Protein AF-A0A1M6TR82-F1 (afdb_monomer_lite)

Structure (mmCIF, N/CA/C/O backbone):
data_AF-A0A1M6TR82-F1
#
_entry.id   AF-A0A1M6TR82-F1
#
loop_
_atom_site.group_PDB
_atom_site.id
_atom_site.type_symbol
_atom_site.label_atom_id
_atom_site.label_alt_id
_atom_site.label_comp_id
_atom_site.label_asym_id
_atom_site.label_entity_id
_atom_site.label_seq_id
_atom_site.pdbx_PDB_ins_code
_atom_site.Cartn_x
_atom_site.Cartn_y
_atom_site.Cartn_z
_atom_site.occupancy
_atom_site.B_iso_or_equiv
_atom_site.auth_seq_id
_atom_site.auth_comp_id
_atom_site.auth_asym_id
_atom_site.auth_atom_id
_atom_site.pdbx_PDB_model_num
ATOM 1 N N . MET A 1 1 ? 13.793 -0.935 -15.722 1.00 82.88 1 MET A N 1
ATOM 2 C CA . MET A 1 1 ? 13.042 -1.938 -14.938 1.00 82.88 1 MET A CA 1
ATOM 3 C C . MET A 1 1 ? 13.692 -2.279 -13.608 1.00 82.88 1 MET A C 1
ATOM 5 O O . MET A 1 1 ? 13.070 -1.989 -12.599 1.00 82.88 1 MET A O 1
ATOM 9 N N . VAL A 1 2 ? 14.934 -2.775 -13.566 1.00 85.00 2 VAL A N 1
ATOM 10 C CA . VAL A 1 2 ? 15.613 -3.144 -12.300 1.00 85.00 2 VAL A CA 1
ATOM 11 C C . VAL A 1 2 ? 15.640 -2.003 -11.270 1.00 85.00 2 VAL A C 1
ATOM 13 O O . VAL A 1 2 ? 15.125 -2.165 -10.172 1.00 85.00 2 VAL A O 1
ATOM 16 N N . ALA A 1 3 ? 16.143 -0.816 -11.635 1.00 86.62 3 ALA A N 1
ATOM 17 C CA . ALA A 1 3 ? 16.196 0.332 -10.718 1.00 86.62 3 ALA A CA 1
ATOM 18 C C . ALA A 1 3 ? 14.809 0.760 -10.198 1.00 86.62 3 ALA A C 1
ATOM 20 O O . ALA A 1 3 ? 14.668 1.127 -9.035 1.00 86.62 3 ALA A O 1
ATOM 21 N N . ARG A 1 4 ? 13.774 0.656 -11.045 1.00 88.44 4 ARG A N 1
ATOM 22 C CA . ARG A 1 4 ? 12.383 0.939 -10.666 1.00 88.44 4 ARG A CA 1
ATOM 23 C C . ARG A 1 4 ? 11.871 -0.085 -9.654 1.00 88.44 4 ARG A C 1
ATOM 25 O O . ARG A 1 4 ? 11.336 0.317 -8.631 1.00 88.44 4 ARG A O 1
ATOM 32 N N . GLN A 1 5 ? 12.085 -1.378 -9.905 1.00 91.69 5 GLN A N 1
ATOM 33 C CA . GLN A 1 5 ? 11.702 -2.445 -8.977 1.00 91.69 5 GLN A CA 1
ATOM 34 C C . GLN A 1 5 ? 12.397 -2.277 -7.620 1.00 91.69 5 GLN A C 1
ATOM 36 O O . GLN A 1 5 ? 11.743 -2.365 -6.588 1.00 91.69 5 GLN A O 1
ATOM 41 N N . VAL A 1 6 ? 13.699 -1.971 -7.611 1.00 92.12 6 VAL A N 1
ATOM 42 C CA . VAL A 1 6 ? 14.452 -1.699 -6.375 1.00 92.12 6 VAL A CA 1
ATOM 43 C C . VAL A 1 6 ? 13.868 -0.499 -5.625 1.00 92.12 6 VAL A C 1
ATOM 45 O O . VAL A 1 6 ? 13.637 -0.589 -4.420 1.00 92.12 6 VAL A O 1
ATOM 48 N N . GLY A 1 7 ? 13.587 0.607 -6.322 1.00 94.31 7 GLY A N 1
ATOM 49 C CA . GLY A 1 7 ? 12.962 1.788 -5.719 1.00 94.31 7 GLY A CA 1
ATOM 50 C C . GLY A 1 7 ? 11.583 1.486 -5.129 1.00 94.31 7 GLY A C 1
ATOM 51 O O . GLY A 1 7 ? 11.295 1.865 -3.999 1.00 94.31 7 GLY A O 1
ATOM 52 N N . PHE A 1 8 ? 10.758 0.732 -5.852 1.00 96.25 8 PHE A N 1
ATOM 53 C CA . PHE A 1 8 ? 9.422 0.345 -5.400 1.00 96.25 8 PHE A CA 1
ATOM 54 C C . PHE A 1 8 ? 9.448 -0.647 -4.239 1.00 96.25 8 PHE A C 1
ATOM 56 O O . PHE A 1 8 ? 8.632 -0.538 -3.332 1.00 96.25 8 PHE A O 1
ATOM 63 N N . ARG A 1 9 ? 10.412 -1.571 -4.206 1.00 96.62 9 ARG A N 1
ATOM 64 C CA . ARG A 1 9 ? 10.623 -2.460 -3.057 1.00 96.62 9 ARG A CA 1
ATOM 65 C C . ARG A 1 9 ? 11.030 -1.674 -1.807 1.00 96.62 9 ARG A C 1
ATOM 67 O O . ARG A 1 9 ? 10.474 -1.911 -0.743 1.00 96.62 9 ARG A O 1
ATOM 74 N N . ARG A 1 10 ? 11.907 -0.671 -1.935 1.00 96.94 10 ARG A N 1
ATOM 75 C CA . ARG A 1 10 ? 12.221 0.248 -0.820 1.00 96.94 10 ARG A CA 1
ATOM 76 C C . ARG A 1 10 ? 11.003 1.054 -0.368 1.00 96.94 10 ARG A C 1
ATOM 78 O O . ARG A 1 10 ? 10.821 1.269 0.825 1.00 96.94 10 ARG A O 1
ATOM 85 N N . ALA A 1 11 ? 10.157 1.476 -1.306 1.00 97.75 11 ALA A N 1
ATOM 86 C CA . ALA A 1 11 ? 8.910 2.146 -0.967 1.00 97.75 11 ALA A CA 1
ATOM 87 C C . ALA A 1 11 ? 7.928 1.216 -0.246 1.00 97.75 11 ALA A C 1
ATOM 89 O O . ALA A 1 11 ? 7.333 1.627 0.745 1.00 97.75 11 ALA A O 1
ATOM 90 N N . ALA A 1 12 ? 7.808 -0.042 -0.679 1.00 98.31 12 ALA A N 1
ATOM 91 C CA . ALA A 1 12 ? 7.008 -1.048 0.010 1.00 98.31 12 ALA A CA 1
ATOM 92 C C . ALA A 1 12 ? 7.475 -1.247 1.461 1.00 98.31 12 ALA A C 1
ATOM 94 O O . ALA A 1 12 ? 6.631 -1.312 2.350 1.00 98.31 12 ALA A O 1
ATOM 95 N N . ASP A 1 13 ? 8.789 -1.257 1.716 1.00 98.44 13 ASP A N 1
ATOM 96 C CA . ASP A 1 13 ? 9.339 -1.332 3.078 1.00 98.44 13 ASP A CA 1
ATOM 97 C C . ASP A 1 13 ? 8.935 -0.130 3.939 1.00 98.44 13 ASP A C 1
ATOM 99 O O . ASP A 1 13 ? 8.442 -0.303 5.055 1.00 98.44 13 ASP A O 1
ATOM 103 N N . ALA A 1 14 ? 9.102 1.088 3.416 1.00 98.25 14 ALA A N 1
ATOM 104 C CA . ALA A 1 14 ? 8.737 2.313 4.128 1.00 98.25 14 ALA A CA 1
ATOM 105 C C . ALA A 1 14 ? 7.230 2.364 4.435 1.00 98.25 14 ALA A C 1
ATOM 107 O O . ALA A 1 14 ? 6.823 2.662 5.558 1.00 98.25 14 ALA A O 1
ATOM 108 N N . ILE A 1 15 ? 6.396 2.011 3.453 1.00 98.44 15 ILE A N 1
ATOM 109 C CA . ILE A 1 15 ? 4.939 1.984 3.601 1.00 98.44 15 ILE A CA 1
ATOM 110 C C . ILE A 1 15 ? 4.524 0.902 4.602 1.00 98.44 15 ILE A C 1
ATOM 112 O O . ILE A 1 15 ? 3.717 1.180 5.487 1.00 98.44 15 ILE A O 1
ATOM 116 N N . ALA A 1 16 ? 5.093 -0.306 4.520 1.00 98.62 16 ALA A N 1
ATOM 117 C CA . ALA A 1 16 ? 4.825 -1.375 5.480 1.00 98.62 16 ALA A CA 1
ATOM 118 C C . ALA A 1 16 ? 5.169 -0.946 6.914 1.00 98.62 16 ALA A C 1
ATOM 120 O O . ALA A 1 16 ? 4.416 -1.255 7.837 1.00 98.62 16 ALA A O 1
ATOM 121 N N . ALA A 1 17 ? 6.245 -0.177 7.100 1.00 98.50 17 ALA A N 1
ATOM 122 C CA . ALA A 1 17 ? 6.634 0.331 8.410 1.00 98.50 17 ALA A CA 1
ATOM 123 C C . ALA A 1 17 ? 5.703 1.367 9.010 1.00 98.50 17 ALA A C 1
ATOM 125 O O . ALA A 1 17 ? 5.472 1.343 10.220 1.00 98.50 17 ALA A O 1
ATOM 126 N N . ASP A 1 18 ? 5.129 2.237 8.194 1.00 98.25 18 ASP A N 1
ATOM 127 C CA . ASP A 1 18 ? 4.126 3.174 8.681 1.00 98.25 18 ASP A CA 1
ATOM 128 C C . ASP A 1 18 ? 2.767 2.506 8.902 1.00 98.25 18 ASP A C 1
ATOM 130 O O . ASP A 1 18 ? 2.083 2.820 9.877 1.00 98.25 18 ASP A O 1
ATOM 134 N N . LEU A 1 19 ? 2.396 1.537 8.062 1.00 98.25 19 LEU A N 1
ATOM 135 C CA . LEU A 1 19 ? 1.175 0.750 8.244 1.00 98.25 19 LEU A CA 1
ATOM 136 C C . LEU A 1 19 ? 1.223 -0.104 9.516 1.00 98.25 19 LEU A C 1
ATOM 138 O O . LEU A 1 19 ? 0.233 -0.159 10.238 1.00 98.25 19 LEU A O 1
ATOM 142 N N . ALA A 1 20 ? 2.369 -0.711 9.833 1.00 98.00 20 ALA A N 1
ATOM 143 C CA . ALA A 1 20 ? 2.564 -1.530 11.033 1.00 98.00 20 ALA A CA 1
ATOM 144 C C . ALA A 1 20 ? 2.359 -0.763 12.355 1.00 98.00 20 ALA A C 1
ATOM 146 O O . ALA A 1 20 ? 2.174 -1.376 13.405 1.00 98.00 20 ALA A O 1
ATOM 147 N N . LYS A 1 21 ? 2.388 0.577 12.324 1.00 97.81 21 LYS A N 1
ATOM 148 C CA . LYS A 1 21 ? 2.104 1.434 13.488 1.00 97.81 21 LYS A CA 1
ATOM 149 C C . LYS A 1 21 ? 0.603 1.598 13.743 1.00 97.81 21 LYS A C 1
ATOM 151 O O . LYS A 1 21 ? 0.222 2.114 14.793 1.00 97.81 21 LYS A O 1
ATOM 156 N N . VAL A 1 22 ? -0.248 1.212 12.792 1.00 97.62 22 VAL A N 1
ATOM 157 C CA . VAL A 1 22 ? -1.703 1.295 12.927 1.00 97.62 22 VAL A CA 1
ATOM 158 C C . VAL A 1 22 ? -2.211 0.055 13.676 1.00 97.62 22 VAL A C 1
ATOM 160 O O . VAL A 1 22 ? -2.019 -1.053 13.177 1.00 97.62 22 VAL A O 1
ATOM 163 N N . PRO A 1 23 ? -2.872 0.197 14.844 1.00 95.94 23 PRO A N 1
ATOM 164 C CA . PRO A 1 23 ? -3.229 -0.940 15.698 1.00 95.94 23 PRO A CA 1
ATOM 165 C C . PRO A 1 23 ? -4.092 -2.005 15.022 1.00 95.94 23 PRO A C 1
ATOM 167 O O . PRO A 1 23 ? -3.947 -3.188 15.324 1.00 95.94 23 PRO A O 1
ATOM 170 N N . GLU A 1 24 ? -4.977 -1.602 14.108 1.00 95.94 24 GLU A N 1
ATOM 171 C CA . GLU A 1 24 ? -5.881 -2.503 13.390 1.00 95.94 24 GLU A CA 1
ATOM 172 C C . GLU A 1 24 ? -5.158 -3.421 12.392 1.00 95.94 24 GLU A C 1
ATOM 174 O O . GLU A 1 24 ? -5.723 -4.439 11.988 1.00 95.94 24 GLU A O 1
ATOM 179 N N . VAL A 1 25 ? -3.930 -3.077 11.983 1.00 97.50 25 VAL A N 1
ATOM 180 C CA . VAL A 1 25 ? -3.139 -3.866 11.033 1.00 97.50 25 VAL A CA 1
ATOM 181 C C . VAL A 1 25 ? -2.577 -5.095 11.739 1.00 97.50 25 VAL A C 1
ATOM 183 O O . VAL A 1 25 ? -1.737 -5.002 12.635 1.00 97.50 25 VAL A O 1
ATOM 186 N N . ARG A 1 26 ? -3.028 -6.273 11.305 1.00 97.44 26 ARG A N 1
ATOM 187 C CA . ARG A 1 26 ? -2.538 -7.562 11.798 1.00 97.44 26 ARG A CA 1
ATOM 188 C C . ARG A 1 26 ? -1.320 -8.027 11.018 1.00 97.44 26 ARG A C 1
ATOM 190 O O . ARG A 1 26 ? -0.396 -8.566 11.611 1.00 97.44 26 ARG A O 1
ATOM 197 N N . ALA A 1 27 ? -1.316 -7.830 9.705 1.00 98.00 27 ALA A N 1
ATOM 198 C CA . ALA A 1 27 ? -0.213 -8.247 8.853 1.00 98.00 27 ALA A CA 1
ATOM 199 C C . ALA A 1 27 ? -0.173 -7.457 7.542 1.00 98.00 27 ALA A C 1
ATOM 201 O O . ALA A 1 27 ? -1.200 -6.955 7.080 1.00 98.00 27 ALA A O 1
ATOM 202 N N . VAL A 1 28 ? 1.014 -7.379 6.939 1.00 98.44 28 VAL A N 1
ATOM 203 C CA . VAL A 1 28 ? 1.255 -6.743 5.638 1.00 98.44 28 VAL A CA 1
ATOM 204 C C . VAL A 1 28 ? 2.028 -7.709 4.751 1.00 98.44 28 VAL A C 1
ATOM 206 O O . VAL A 1 28 ? 3.105 -8.172 5.132 1.00 98.44 28 VAL A O 1
ATOM 209 N N . ALA A 1 29 ? 1.507 -7.977 3.558 1.00 98.25 29 ALA A N 1
ATOM 210 C CA . ALA A 1 29 ? 2.164 -8.785 2.541 1.00 98.25 29 ALA A CA 1
ATOM 211 C C . ALA A 1 29 ? 2.342 -7.987 1.245 1.00 98.25 29 ALA A C 1
ATOM 213 O O . ALA A 1 29 ? 1.437 -7.280 0.807 1.00 98.25 29 ALA A O 1
ATOM 214 N N . LEU A 1 30 ? 3.507 -8.120 0.618 1.00 98.31 30 LEU A N 1
ATOM 215 C CA . LEU A 1 30 ? 3.748 -7.678 -0.751 1.00 98.31 30 LEU A CA 1
ATOM 216 C C . LEU A 1 30 ? 3.284 -8.773 -1.705 1.00 98.31 30 LEU A C 1
ATOM 218 O O . LEU A 1 30 ? 3.644 -9.935 -1.519 1.00 98.31 30 LEU A O 1
ATOM 222 N N . PHE A 1 31 ? 2.543 -8.422 -2.746 1.00 96.62 31 PHE A N 1
ATOM 223 C CA . PHE A 1 31 ? 2.196 -9.363 -3.809 1.00 96.62 31 PHE A CA 1
ATOM 224 C C . PHE A 1 31 ? 2.320 -8.694 -5.184 1.00 96.62 31 PHE A C 1
ATOM 226 O O . PHE A 1 31 ? 2.960 -7.649 -5.322 1.00 96.62 31 PHE A O 1
ATOM 233 N N . GLY A 1 32 ? 1.794 -9.340 -6.223 1.00 93.06 32 GLY A N 1
ATOM 234 C CA . GLY A 1 32 ? 1.843 -8.816 -7.584 1.00 93.06 32 GLY A CA 1
ATOM 235 C C . GLY A 1 32 ? 3.257 -8.836 -8.173 1.00 93.06 32 GLY A C 1
ATOM 236 O O . GLY A 1 32 ? 4.106 -9.645 -7.790 1.00 93.06 32 GLY A O 1
ATOM 237 N N . SER A 1 33 ? 3.510 -7.952 -9.137 1.00 91.31 33 SER A N 1
ATOM 238 C CA . SER A 1 33 ? 4.756 -7.959 -9.924 1.00 91.31 33 SER A CA 1
ATOM 239 C C . SER A 1 33 ? 6.017 -7.748 -9.071 1.00 91.31 33 SER A C 1
ATOM 241 O O . SER A 1 33 ? 7.064 -8.333 -9.338 1.00 91.31 33 SER A O 1
ATOM 243 N N . LEU A 1 34 ? 5.927 -6.958 -7.997 1.00 93.12 34 LEU A N 1
ATOM 244 C CA . LEU A 1 34 ? 7.073 -6.651 -7.135 1.00 93.12 34 LEU A CA 1
ATOM 245 C C . LEU A 1 34 ? 7.511 -7.800 -6.229 1.00 93.12 34 LEU A C 1
ATOM 247 O O . LEU A 1 34 ? 8.691 -7.845 -5.856 1.00 93.12 34 LEU A O 1
ATOM 251 N N . ALA A 1 35 ? 6.600 -8.715 -5.891 1.00 93.12 35 ALA A N 1
ATOM 252 C CA . ALA A 1 35 ? 6.915 -9.895 -5.088 1.00 93.12 35 ALA A CA 1
ATOM 253 C C . ALA A 1 35 ? 7.742 -10.935 -5.861 1.00 93.12 35 ALA A C 1
ATOM 255 O O . ALA A 1 35 ? 8.332 -11.820 -5.247 1.00 93.12 35 ALA A O 1
ATOM 256 N N . GLN A 1 36 ? 7.817 -10.817 -7.191 1.00 88.69 36 GLN A N 1
ATOM 257 C CA . GLN A 1 36 ? 8.457 -11.792 -8.071 1.00 88.69 36 GLN A CA 1
ATOM 258 C C . GLN A 1 36 ? 9.798 -11.288 -8.639 1.00 88.69 36 GLN A C 1
ATOM 260 O O . GLN A 1 36 ? 10.001 -10.077 -8.797 1.00 88.69 36 GLN A O 1
ATOM 265 N N . PRO A 1 37 ? 10.742 -12.189 -8.974 1.00 85.50 37 PRO A N 1
ATOM 266 C CA . PRO A 1 37 ? 11.915 -11.848 -9.779 1.00 85.50 37 PRO A CA 1
ATOM 267 C C . PRO A 1 37 ? 11.514 -11.322 -11.162 1.00 85.50 37 PRO A C 1
ATOM 269 O O . PRO A 1 37 ? 10.473 -11.699 -11.698 1.00 85.50 37 PRO A O 1
ATOM 272 N N . LEU A 1 38 ? 12.354 -10.486 -11.778 1.00 84.25 38 LEU A N 1
ATOM 273 C CA . LEU A 1 38 ? 12.081 -9.940 -13.110 1.00 84.25 38 LEU A CA 1
ATOM 274 C C . LEU A 1 38 ? 12.178 -11.036 -14.177 1.00 84.25 38 LEU A C 1
ATOM 276 O O . LEU A 1 38 ? 13.260 -11.428 -14.601 1.00 84.25 38 LEU A O 1
ATOM 280 N N . VAL A 1 39 ? 11.034 -11.512 -14.649 1.00 81.56 39 VAL A N 1
ATOM 281 C CA . VAL A 1 39 ? 10.951 -12.423 -15.798 1.00 81.56 39 VAL A CA 1
ATOM 282 C C . VAL A 1 39 ? 10.845 -11.654 -17.115 1.00 81.56 39 VAL A C 1
ATOM 284 O O . VAL A 1 39 ? 10.251 -10.573 -17.172 1.00 81.56 39 VAL A O 1
ATOM 287 N N . ARG A 1 40 ? 11.407 -12.226 -18.185 1.00 81.50 40 ARG A N 1
ATOM 288 C CA . ARG A 1 40 ? 11.098 -11.794 -19.552 1.00 81.50 40 ARG A CA 1
ATOM 289 C C . ARG A 1 40 ? 9.692 -12.252 -19.936 1.00 81.50 40 ARG A C 1
ATOM 291 O O . ARG A 1 40 ? 9.329 -13.402 -19.710 1.00 81.50 40 ARG A O 1
ATOM 298 N N . GLU A 1 41 ? 8.916 -11.375 -20.549 1.00 79.62 41 GLU A N 1
ATOM 299 C CA . GLU A 1 41 ? 7.595 -11.668 -21.092 1.00 79.62 41 GLU A CA 1
ATOM 300 C C . GLU A 1 41 ? 7.410 -10.990 -22.450 1.00 79.62 41 GLU A C 1
ATOM 302 O O . GLU A 1 41 ? 8.030 -9.970 -22.752 1.00 79.62 41 GLU A O 1
ATOM 307 N N . VAL A 1 42 ? 6.540 -11.556 -23.284 1.00 77.00 42 VAL A N 1
ATOM 308 C CA . VAL A 1 42 ? 6.076 -10.879 -24.497 1.00 77.00 42 VAL A CA 1
ATOM 309 C C . VAL A 1 42 ? 4.839 -10.063 -24.109 1.00 77.00 42 VAL A C 1
ATOM 311 O O . VAL A 1 42 ? 3.819 -10.665 -23.755 1.00 77.00 42 VAL A O 1
ATOM 314 N N . PRO A 1 43 ? 4.885 -8.718 -24.169 1.00 75.50 43 PRO A N 1
ATOM 315 C CA . PRO A 1 43 ? 3.779 -7.865 -23.746 1.00 75.50 43 PRO A CA 1
ATOM 316 C C . PRO A 1 43 ? 2.4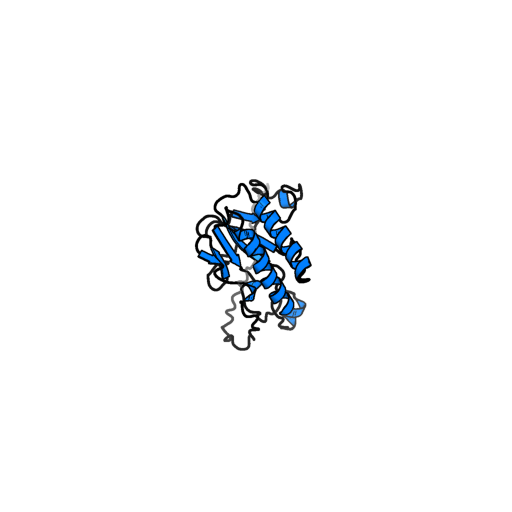84 -8.212 -24.460 1.00 75.50 43 PRO A C 1
ATOM 318 O O . PRO A 1 43 ? 2.495 -8.621 -25.616 1.00 75.50 43 PRO A O 1
ATOM 321 N N . ARG A 1 44 ? 1.336 -7.951 -23.829 1.00 70.75 44 ARG A N 1
ATOM 322 C CA . ARG A 1 44 ? 0.025 -8.192 -24.461 1.00 70.75 44 ARG A CA 1
ATOM 323 C C . ARG A 1 44 ? -0.232 -7.304 -25.692 1.00 70.75 44 ARG A C 1
ATOM 325 O O . ARG A 1 44 ? -1.095 -7.633 -26.509 1.00 70.75 44 ARG A O 1
ATOM 332 N N . PHE A 1 45 ? 0.520 -6.214 -25.844 1.00 72.94 45 PHE A N 1
ATOM 333 C CA . PHE A 1 45 ? 0.396 -5.253 -26.937 1.00 72.94 45 PHE A CA 1
ATOM 334 C C . PHE A 1 45 ? 0.751 -5.866 -28.296 1.00 72.94 45 PHE A C 1
ATOM 336 O O . PHE A 1 45 ? 1.814 -6.458 -28.490 1.00 72.94 45 PHE A O 1
ATOM 343 N N . GLN A 1 46 ? -0.152 -5.685 -29.263 1.00 69.81 46 GLN A N 1
ATOM 344 C CA . GLN A 1 46 ? -0.091 -6.333 -30.573 1.00 69.81 46 GLN A CA 1
ATOM 345 C C . GLN A 1 46 ? 1.253 -6.168 -31.318 1.00 69.81 46 GLN A C 1
ATOM 347 O O . GLN A 1 46 ? 1.698 -7.166 -31.892 1.00 69.81 46 GLN A O 1
ATOM 352 N N . PRO A 1 47 ? 1.928 -4.997 -31.312 1.00 72.62 47 PRO A N 1
ATOM 353 C CA . PRO A 1 47 ? 3.200 -4.839 -32.020 1.00 72.62 47 PRO A CA 1
ATOM 354 C C . PRO A 1 47 ? 4.299 -5.766 -31.484 1.00 72.62 47 PRO A C 1
ATOM 356 O O . PRO A 1 47 ? 4.951 -6.457 -32.261 1.00 72.62 47 PRO A O 1
ATOM 359 N N . PHE A 1 48 ? 4.449 -5.872 -30.160 1.00 71.75 48 PHE A N 1
ATOM 360 C CA . PHE A 1 48 ? 5.460 -6.736 -29.541 1.00 71.75 48 PHE A CA 1
ATOM 361 C C . PHE A 1 48 ? 5.129 -8.221 -29.715 1.00 71.75 48 PHE A C 1
ATOM 363 O O . PHE A 1 48 ? 6.015 -9.016 -30.028 1.00 71.75 48 PHE A O 1
ATOM 370 N N . ARG A 1 49 ? 3.842 -8.591 -29.610 1.00 74.12 49 ARG A N 1
ATOM 371 C CA . ARG A 1 49 ? 3.391 -9.979 -29.824 1.00 74.12 49 ARG A CA 1
ATOM 372 C C . ARG A 1 49 ? 3.671 -10.490 -31.226 1.00 74.12 49 ARG A C 1
ATOM 374 O O . ARG A 1 49 ? 4.087 -11.634 -31.369 1.00 74.12 49 ARG A O 1
ATOM 381 N N . ARG A 1 50 ? 3.435 -9.667 -32.253 1.00 77.62 50 ARG A N 1
ATOM 382 C CA . ARG A 1 50 ? 3.662 -10.055 -33.658 1.00 77.62 50 ARG A CA 1
ATOM 383 C C . ARG A 1 50 ? 5.129 -10.358 -33.951 1.00 77.62 50 ARG A C 1
ATOM 385 O O . ARG A 1 50 ? 5.404 -11.202 -34.794 1.00 77.62 50 ARG A O 1
ATOM 392 N N . HIS A 1 51 ? 6.040 -9.688 -33.253 1.00 77.44 51 HIS A N 1
ATOM 393 C CA . HIS A 1 51 ? 7.479 -9.827 -33.454 1.00 77.44 51 HIS A CA 1
ATOM 394 C C . HIS A 1 51 ? 8.169 -10.693 -32.389 1.00 77.44 51 HIS A C 1
ATOM 396 O O . HIS A 1 51 ? 9.385 -10.835 -32.437 1.00 77.44 51 HIS A O 1
ATOM 402 N N . GLY A 1 52 ? 7.418 -11.271 -31.440 1.00 77.19 52 GLY A N 1
ATOM 403 C CA . GLY A 1 52 ? 7.976 -12.105 -30.370 1.00 77.19 52 GLY A CA 1
ATOM 404 C C . GLY A 1 52 ? 9.006 -11.376 -29.503 1.00 77.19 52 GLY A C 1
ATOM 405 O O . GLY A 1 52 ? 9.926 -12.005 -28.992 1.00 77.19 52 GLY A O 1
ATOM 406 N N . ILE A 1 53 ? 8.891 -10.051 -29.381 1.00 79.06 53 ILE A N 1
ATOM 407 C CA . ILE A 1 53 ? 9.866 -9.243 -28.648 1.00 79.06 53 ILE A CA 1
ATOM 408 C C . ILE A 1 53 ? 9.612 -9.427 -27.156 1.00 79.06 53 ILE A C 1
ATOM 410 O O . ILE A 1 53 ? 8.580 -9.005 -26.630 1.00 79.06 53 ILE A O 1
ATOM 414 N N . GLU A 1 54 ? 10.575 -10.049 -26.488 1.00 81.62 54 GLU A N 1
ATOM 415 C CA . GLU A 1 54 ? 1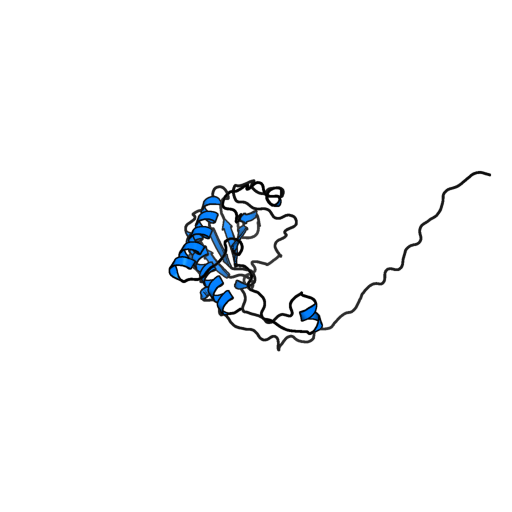0.595 -10.181 -25.040 1.00 81.62 54 GLU A CA 1
ATOM 416 C C . GLU A 1 54 ? 11.104 -8.895 -24.386 1.00 81.62 54 GLU A C 1
ATOM 418 O O . GLU A 1 54 ? 12.177 -8.389 -24.727 1.00 81.62 54 GLU A O 1
ATOM 423 N N . ILE A 1 55 ? 10.367 -8.401 -23.396 1.00 78.50 55 ILE A N 1
ATOM 424 C CA . ILE A 1 55 ? 10.827 -7.355 -22.480 1.00 78.50 55 ILE A CA 1
ATOM 425 C C . ILE A 1 55 ? 10.734 -7.869 -21.045 1.00 78.50 55 ILE A C 1
ATOM 427 O O . ILE A 1 55 ? 10.069 -8.862 -20.778 1.00 78.50 55 ILE A O 1
ATOM 431 N N . LEU A 1 56 ? 11.405 -7.215 -20.101 1.00 75.75 56 LEU A N 1
ATOM 432 C CA . LEU A 1 56 ? 11.150 -7.495 -18.687 1.00 75.75 56 LEU A CA 1
ATOM 433 C C . LEU A 1 56 ? 9.724 -7.072 -18.343 1.00 75.75 56 LEU A C 1
ATOM 435 O O . LEU A 1 56 ? 9.322 -5.979 -18.753 1.00 75.75 56 LEU A O 1
ATOM 439 N N . HIS A 1 57 ? 9.004 -7.903 -17.586 1.00 80.06 57 HIS A N 1
ATOM 440 C CA . HIS A 1 57 ? 7.666 -7.541 -17.130 1.00 80.06 57 HIS A CA 1
ATOM 441 C C . HIS A 1 57 ? 7.692 -6.204 -16.387 1.00 80.06 57 HIS A C 1
ATOM 443 O O . HIS A 1 57 ? 8.681 -5.846 -15.736 1.00 80.06 57 HIS A O 1
ATOM 449 N N . GLU A 1 58 ? 6.606 -5.449 -16.502 1.00 79.19 58 GLU A N 1
ATOM 450 C CA . GLU A 1 58 ? 6.513 -4.126 -15.902 1.00 79.19 58 GLU A CA 1
ATOM 451 C C . GLU A 1 58 ? 6.158 -4.207 -14.409 1.00 79.19 58 GLU A C 1
ATOM 453 O O . GLU A 1 58 ? 5.236 -4.906 -14.001 1.00 79.19 58 GLU A O 1
ATOM 458 N N . CYS A 1 59 ? 6.872 -3.433 -13.592 1.00 85.25 59 CYS A N 1
ATOM 459 C CA . CYS A 1 59 ? 6.525 -3.142 -12.204 1.00 85.25 59 CYS A CA 1
ATOM 460 C C . CYS A 1 59 ? 5.891 -1.745 -12.172 1.00 85.25 59 CYS A C 1
ATOM 462 O O . CYS A 1 59 ? 6.585 -0.738 -11.976 1.00 85.25 59 CYS A O 1
ATOM 464 N N . GLY A 1 60 ? 4.598 -1.692 -12.493 1.00 85.25 60 GLY A N 1
ATOM 465 C CA . GLY A 1 60 ? 3.837 -0.450 -12.655 1.00 85.25 60 GLY A CA 1
ATOM 466 C C . GLY A 1 60 ? 3.465 0.198 -11.326 1.00 85.25 60 GLY A C 1
ATOM 467 O O . GLY A 1 60 ? 3.669 1.409 -11.177 1.00 85.25 60 GLY A O 1
ATOM 468 N N . ASP A 1 61 ? 3.069 -0.648 -10.370 1.00 94.00 61 ASP A N 1
ATOM 469 C CA . ASP A 1 61 ? 2.456 -0.299 -9.089 1.00 94.00 61 ASP A CA 1
ATOM 470 C C . ASP A 1 61 ? 3.017 -1.167 -7.941 1.00 94.00 61 ASP A C 1
ATOM 472 O O . ASP A 1 61 ? 3.708 -2.168 -8.160 1.00 94.00 61 ASP A O 1
ATOM 476 N N . ILE A 1 62 ? 2.741 -0.749 -6.707 1.00 97.38 62 ILE A N 1
ATOM 477 C CA . ILE A 1 62 ? 3.044 -1.444 -5.459 1.00 97.38 62 ILE A CA 1
ATOM 478 C C . ILE A 1 62 ? 1.749 -2.053 -4.929 1.00 97.38 62 ILE A C 1
ATOM 480 O O . ILE A 1 62 ? 0.898 -1.331 -4.413 1.00 97.38 62 ILE A O 1
ATOM 484 N N . ASP A 1 63 ? 1.636 -3.376 -5.018 1.00 97.81 63 ASP A N 1
ATOM 485 C CA . ASP A 1 63 ? 0.489 -4.133 -4.522 1.00 97.81 63 ASP A CA 1
ATOM 486 C C . ASP A 1 63 ? 0.763 -4.659 -3.105 1.00 97.81 63 ASP A C 1
ATOM 488 O O . ASP A 1 63 ? 1.571 -5.572 -2.897 1.00 97.81 63 ASP A O 1
ATOM 492 N N . LEU A 1 64 ? 0.083 -4.085 -2.113 1.00 98.56 64 LEU A N 1
ATOM 493 C CA . LEU A 1 64 ? 0.140 -4.530 -0.721 1.00 98.56 64 LEU A CA 1
ATOM 494 C C . LEU A 1 64 ? -1.194 -5.138 -0.304 1.00 98.56 64 LEU A C 1
ATOM 496 O O . LEU A 1 64 ? -2.251 -4.544 -0.498 1.00 98.56 64 LEU A O 1
ATOM 500 N N . ALA A 1 65 ? -1.144 -6.297 0.332 1.00 98.31 65 ALA A N 1
ATOM 501 C CA . ALA A 1 65 ? -2.271 -6.892 1.023 1.00 98.31 65 ALA A CA 1
ATOM 502 C C . ALA A 1 65 ? -2.135 -6.621 2.525 1.00 98.31 65 ALA A C 1
ATOM 504 O O . ALA A 1 65 ? -1.059 -6.790 3.101 1.00 98.31 65 ALA A O 1
ATOM 505 N N . ILE A 1 66 ? -3.227 -6.208 3.165 1.00 98.25 66 ILE A N 1
ATOM 506 C CA . ILE A 1 66 ? -3.291 -5.957 4.605 1.00 98.25 66 ILE A CA 1
ATOM 507 C C . ILE A 1 66 ? -4.380 -6.828 5.214 1.00 98.25 66 ILE A C 1
ATOM 509 O O . ILE A 1 66 ? -5.551 -6.684 4.861 1.00 98.25 66 ILE A O 1
ATOM 513 N N . ALA A 1 67 ? -4.002 -7.676 6.168 1.00 97.69 67 ALA A N 1
ATOM 514 C CA . ALA A 1 67 ? -4.958 -8.313 7.063 1.00 97.69 67 ALA A CA 1
ATOM 515 C C . ALA A 1 67 ? -5.295 -7.326 8.184 1.00 97.69 67 ALA A C 1
ATOM 517 O O . ALA A 1 67 ? -4.391 -6.842 8.876 1.00 97.69 67 ALA A O 1
ATOM 518 N N . ILE A 1 68 ? -6.578 -7.012 8.349 1.00 96.94 68 ILE A N 1
ATOM 519 C CA . ILE A 1 68 ? -7.049 -5.966 9.259 1.00 96.94 68 ILE A CA 1
ATOM 520 C C . ILE A 1 68 ? -8.143 -6.502 10.187 1.00 96.94 68 ILE A C 1
ATOM 522 O O . ILE A 1 68 ? -8.980 -7.305 9.777 1.00 96.94 68 ILE A O 1
ATOM 526 N N . ASP A 1 69 ? -8.133 -6.073 11.450 1.00 95.31 69 ASP A N 1
ATOM 527 C CA . ASP A 1 69 ? -9.162 -6.474 12.420 1.00 95.31 69 ASP A CA 1
ATOM 528 C C . ASP A 1 69 ? -10.461 -5.674 12.250 1.00 95.31 69 ASP A C 1
ATOM 530 O O . ASP A 1 69 ? -11.552 -6.202 12.452 1.00 95.31 69 ASP A O 1
ATOM 534 N N . ARG A 1 70 ? -10.349 -4.378 11.928 1.00 94.69 70 ARG A N 1
ATOM 535 C CA . ARG A 1 70 ? -11.472 -3.428 11.891 1.00 94.69 70 ARG A CA 1
ATOM 536 C C . ARG A 1 70 ? -11.289 -2.393 10.785 1.00 94.69 70 ARG A C 1
ATOM 538 O O . ARG A 1 70 ? -10.167 -2.036 10.444 1.00 94.69 70 ARG A O 1
ATOM 545 N N . LEU A 1 71 ? -12.398 -1.891 10.245 1.00 96.12 71 LEU A N 1
ATOM 546 C CA . LEU A 1 71 ? -12.416 -0.931 9.131 1.00 96.12 71 LEU A CA 1
ATOM 547 C C . LEU A 1 71 ? -12.770 0.507 9.552 1.00 96.12 71 LEU A C 1
ATOM 549 O O . LEU A 1 71 ? -12.809 1.402 8.713 1.00 96.12 71 LEU A O 1
ATOM 553 N N . ASP A 1 72 ? -13.000 0.759 10.837 1.00 93.81 72 ASP A N 1
ATOM 554 C CA . ASP A 1 72 ? -13.480 2.047 11.354 1.00 93.81 72 ASP A CA 1
ATOM 555 C C . ASP A 1 72 ? -12.428 3.174 11.299 1.00 93.81 72 ASP A C 1
ATOM 557 O O . ASP A 1 72 ? -12.762 4.350 11.450 1.00 93.81 72 ASP A O 1
ATOM 561 N N . ASN A 1 73 ? -11.157 2.847 11.029 1.00 94.12 73 ASN A N 1
ATOM 562 C CA . ASN A 1 73 ? -10.056 3.814 10.994 1.00 94.12 73 ASN A CA 1
ATOM 563 C C . ASN A 1 73 ? -9.164 3.731 9.738 1.00 94.12 73 ASN A C 1
ATOM 565 O O . ASN A 1 73 ? -7.966 4.025 9.778 1.00 94.12 73 ASN A O 1
ATOM 569 N N . LEU A 1 74 ? -9.729 3.407 8.571 1.00 97.50 74 LEU A N 1
ATOM 570 C CA . LEU A 1 74 ? -8.963 3.379 7.310 1.00 97.50 74 LEU A CA 1
ATOM 571 C C . LEU A 1 74 ? -8.315 4.730 6.947 1.00 97.50 74 LEU A C 1
ATOM 573 O O . LEU A 1 74 ? -7.322 4.781 6.218 1.00 97.50 74 LEU A O 1
ATOM 577 N N . SER A 1 75 ? -8.811 5.839 7.504 1.00 96.56 75 SER A N 1
ATOM 578 C CA . SER A 1 75 ? -8.171 7.152 7.362 1.00 96.56 75 SER A CA 1
ATOM 579 C C . SER A 1 75 ? -6.735 7.187 7.911 1.00 96.56 75 SER A C 1
ATOM 581 O O . SER A 1 75 ? -5.908 7.940 7.390 1.00 96.56 75 SER A O 1
ATOM 583 N N . ALA A 1 76 ? -6.425 6.398 8.948 1.00 97.00 76 ALA A N 1
ATOM 584 C CA . ALA A 1 76 ? -5.079 6.291 9.503 1.00 97.00 76 ALA A CA 1
ATOM 585 C C . ALA A 1 76 ? -4.142 5.553 8.541 1.00 97.00 76 ALA A C 1
ATOM 587 O O . ALA A 1 76 ? -3.041 6.038 8.295 1.00 97.00 76 ALA A O 1
ATOM 588 N N . LEU A 1 77 ? -4.610 4.470 7.909 1.00 97.31 77 LEU A N 1
ATOM 589 C CA . LEU A 1 77 ? -3.860 3.757 6.868 1.00 97.31 77 LEU A CA 1
ATOM 590 C C . LEU A 1 77 ? -3.579 4.671 5.667 1.00 97.31 77 LEU A C 1
ATOM 592 O O . LEU A 1 77 ? -2.465 4.699 5.147 1.00 97.31 77 LEU A O 1
ATOM 596 N N . ASN A 1 78 ? -4.568 5.467 5.249 1.00 96.75 78 ASN A N 1
ATOM 597 C CA . ASN A 1 78 ? -4.410 6.407 4.135 1.00 96.75 78 ASN A CA 1
ATOM 598 C C . ASN A 1 78 ? -3.344 7.476 4.430 1.00 96.75 78 ASN A C 1
ATOM 600 O O . ASN A 1 78 ? -2.525 7.802 3.568 1.00 96.75 78 ASN A O 1
ATOM 604 N N . ARG A 1 79 ? -3.336 7.997 5.665 1.00 96.50 79 ARG A N 1
ATOM 605 C CA . ARG A 1 79 ? -2.325 8.946 6.151 1.00 96.50 79 ARG A CA 1
ATOM 606 C C . ARG A 1 79 ? -0.943 8.304 6.265 1.00 96.50 79 ARG A C 1
ATOM 608 O O . ARG A 1 79 ? 0.016 8.926 5.828 1.00 96.50 79 ARG A O 1
ATOM 615 N N . ALA A 1 80 ? -0.856 7.084 6.793 1.00 97.31 80 ALA A N 1
ATOM 616 C CA . ALA A 1 80 ? 0.383 6.312 6.892 1.00 97.31 80 ALA A CA 1
ATOM 617 C C . ALA A 1 80 ? 1.013 6.091 5.508 1.00 97.31 80 ALA A C 1
ATOM 619 O O . ALA A 1 80 ? 2.165 6.447 5.292 1.00 97.31 80 ALA A O 1
ATOM 620 N N . ARG A 1 81 ? 0.223 5.629 4.527 1.00 97.31 81 ARG A N 1
ATOM 621 C CA . ARG A 1 81 ? 0.668 5.490 3.132 1.00 97.31 81 ARG A CA 1
ATOM 622 C C . ARG A 1 81 ? 1.192 6.811 2.564 1.00 97.31 81 ARG A C 1
ATOM 624 O O . ARG A 1 81 ? 2.261 6.836 1.967 1.00 97.31 81 ARG A O 1
ATOM 631 N N . GLY A 1 82 ? 0.423 7.893 2.719 1.00 95.56 82 GLY A N 1
ATOM 632 C CA . GLY A 1 82 ? 0.787 9.213 2.193 1.00 95.56 82 GLY A CA 1
ATOM 633 C C . GLY A 1 82 ? 2.052 9.785 2.834 1.00 95.56 82 GLY A C 1
ATOM 634 O O . GLY A 1 82 ? 2.891 10.337 2.133 1.00 95.56 82 GLY A O 1
ATOM 635 N N . ARG A 1 83 ? 2.216 9.619 4.149 1.00 96.00 83 ARG A N 1
ATOM 636 C CA . ARG A 1 83 ? 3.416 10.058 4.863 1.00 96.00 83 ARG A CA 1
ATOM 637 C C . ARG A 1 83 ? 4.643 9.266 4.430 1.00 96.00 83 ARG A C 1
ATOM 639 O O . ARG A 1 83 ? 5.621 9.879 4.031 1.00 96.00 83 ARG A O 1
ATOM 646 N N . ALA A 1 84 ? 4.549 7.939 4.387 1.00 96.75 84 ALA A N 1
ATOM 647 C CA . ALA A 1 84 ? 5.664 7.087 3.992 1.00 96.75 84 ALA A CA 1
ATOM 648 C C . ALA A 1 84 ? 6.239 7.442 2.612 1.00 96.75 84 ALA A C 1
ATOM 650 O O . ALA A 1 84 ? 7.455 7.453 2.442 1.00 96.75 84 ALA A O 1
ATOM 651 N N . VAL A 1 85 ? 5.391 7.754 1.622 1.00 95.56 85 VAL A N 1
ATOM 652 C CA . VAL A 1 85 ? 5.877 8.128 0.280 1.00 95.56 85 VAL A CA 1
ATOM 653 C C . VAL A 1 85 ? 6.476 9.535 0.228 1.00 95.56 85 VAL A C 1
ATOM 655 O O . VAL A 1 85 ? 7.426 9.748 -0.524 1.00 95.56 85 VAL A O 1
ATOM 658 N N . ILE A 1 86 ? 5.961 10.478 1.025 1.00 95.88 86 ILE A N 1
ATOM 659 C CA . ILE A 1 86 ? 6.531 11.828 1.154 1.00 95.88 86 ILE A CA 1
ATOM 660 C C . ILE A 1 86 ? 7.902 11.737 1.826 1.00 95.88 86 ILE A C 1
ATOM 662 O O . ILE A 1 86 ? 8.896 12.158 1.237 1.00 95.88 86 ILE A O 1
ATOM 666 N N . ASP A 1 87 ? 7.967 11.104 2.996 1.00 96.62 87 ASP A N 1
ATOM 667 C CA . ASP A 1 87 ? 9.188 10.960 3.787 1.00 96.62 87 ASP A CA 1
ATOM 668 C C . ASP A 1 87 ? 10.276 10.226 2.986 1.00 96.62 87 ASP A C 1
ATOM 670 O O . ASP A 1 87 ? 11.437 10.637 2.969 1.00 96.62 87 ASP A O 1
ATOM 674 N N . LEU A 1 88 ? 9.906 9.168 2.253 1.00 96.00 88 LEU A N 1
ATOM 675 C CA . LEU A 1 88 ? 10.831 8.445 1.381 1.00 96.00 88 LEU A CA 1
ATOM 676 C C . LEU A 1 88 ? 11.405 9.345 0.282 1.00 96.00 88 LEU A C 1
ATOM 678 O O . LEU A 1 88 ? 12.609 9.282 0.002 1.00 96.00 88 LEU A O 1
ATOM 682 N N . HIS A 1 89 ? 10.560 10.159 -0.351 1.00 96.38 89 HIS A N 1
ATOM 683 C CA . HIS A 1 89 ? 11.001 11.079 -1.389 1.00 96.38 89 HIS A CA 1
ATOM 684 C C . HIS A 1 89 ? 11.967 12.123 -0.823 1.00 96.38 89 HIS A C 1
ATOM 686 O O . HIS A 1 89 ? 13.036 12.326 -1.399 1.00 96.38 89 HIS A O 1
ATOM 692 N N . GLU A 1 90 ? 11.644 12.714 0.327 1.00 96.56 90 GLU A N 1
ATOM 693 C CA . GLU A 1 90 ? 12.490 13.709 0.995 1.00 96.56 90 GLU A CA 1
ATOM 694 C C . GLU A 1 90 ? 13.849 13.133 1.421 1.00 96.56 90 GLU A C 1
ATOM 696 O O . GLU A 1 90 ? 14.879 13.788 1.267 1.00 96.56 90 GLU A O 1
ATOM 701 N N . GLN A 1 91 ? 13.876 11.894 1.916 1.00 95.62 91 GLN A N 1
ATOM 702 C CA . GLN A 1 91 ? 15.089 11.281 2.471 1.00 95.62 91 GLN A CA 1
ATOM 703 C C . GLN A 1 91 ? 15.995 10.634 1.418 1.00 95.62 91 GLN A C 1
ATOM 705 O O . GLN A 1 91 ? 17.206 10.541 1.616 1.00 95.62 91 GLN A O 1
ATOM 710 N N . SER A 1 92 ? 15.424 10.130 0.322 1.00 94.19 92 SER A N 1
ATOM 711 C CA . SER A 1 92 ? 16.153 9.278 -0.631 1.00 94.19 92 SER A CA 1
ATOM 712 C C . SER A 1 92 ? 15.987 9.670 -2.099 1.00 94.19 92 SER A C 1
ATOM 714 O O . SER A 1 92 ? 16.613 9.062 -2.968 1.00 94.19 92 SER A O 1
ATOM 716 N N . GLY A 1 93 ? 15.127 10.647 -2.398 1.00 93.94 93 GLY A N 1
ATOM 717 C CA . GLY A 1 93 ? 14.770 11.038 -3.762 1.00 93.94 93 GLY A CA 1
ATOM 718 C C . GLY A 1 93 ? 13.866 10.038 -4.493 1.00 93.94 93 GLY A C 1
ATOM 719 O O . GLY A 1 93 ? 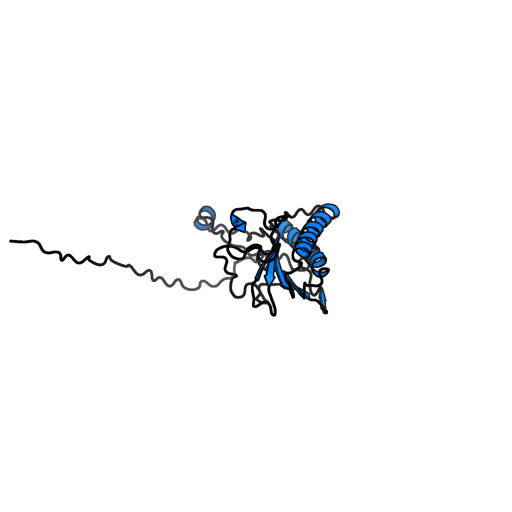13.486 10.287 -5.637 1.00 93.94 93 GLY A O 1
ATOM 720 N N . ILE A 1 94 ? 13.483 8.915 -3.871 1.00 93.75 94 ILE A N 1
ATOM 721 C CA . ILE A 1 94 ? 12.617 7.905 -4.495 1.00 93.75 94 ILE A CA 1
ATOM 722 C C . ILE A 1 94 ? 11.176 8.427 -4.527 1.00 93.75 94 ILE A C 1
ATOM 724 O O . ILE A 1 94 ? 10.499 8.484 -3.506 1.00 93.75 94 ILE A O 1
ATOM 728 N N . GLY A 1 95 ? 10.706 8.813 -5.715 1.00 92.69 95 GLY A N 1
ATOM 729 C CA . GLY A 1 95 ? 9.330 9.256 -5.935 1.00 92.69 95 GLY A CA 1
ATOM 730 C C . GLY A 1 95 ? 8.384 8.094 -6.239 1.00 92.69 95 GLY A C 1
ATOM 731 O O . GLY A 1 95 ? 8.600 7.350 -7.197 1.00 92.69 95 GLY A O 1
ATOM 732 N N . VAL A 1 96 ? 7.309 7.977 -5.458 1.00 94.56 96 VAL A N 1
ATOM 733 C CA . VAL A 1 96 ? 6.183 7.067 -5.713 1.00 94.56 96 VAL A CA 1
ATOM 734 C C . VAL A 1 96 ? 4.891 7.861 -5.597 1.00 94.56 96 VAL A C 1
ATOM 736 O O . VAL A 1 96 ? 4.623 8.487 -4.571 1.00 94.56 96 VAL A O 1
ATOM 739 N N . ALA A 1 97 ? 4.077 7.860 -6.650 1.00 90.69 97 ALA A N 1
ATOM 740 C CA . ALA A 1 97 ? 2.789 8.534 -6.605 1.00 90.69 97 ALA A CA 1
ATOM 741 C C . ALA A 1 97 ? 1.776 7.712 -5.797 1.00 90.69 97 ALA A C 1
ATOM 743 O O . ALA A 1 97 ? 1.781 6.486 -5.821 1.00 90.69 97 ALA A O 1
ATOM 744 N N . HIS A 1 98 ? 0.834 8.382 -5.129 1.00 85.62 98 HIS A N 1
ATOM 745 C CA . HIS A 1 98 ? -0.150 7.710 -4.266 1.00 85.62 98 HIS A CA 1
ATOM 746 C C . HIS A 1 98 ? -1.016 6.685 -5.014 1.00 85.62 98 HIS A C 1
ATOM 748 O O . HIS A 1 98 ? -1.505 5.743 -4.402 1.00 85.62 98 HIS A O 1
ATOM 754 N N . HIS A 1 99 ? -1.237 6.889 -6.316 1.00 88.44 99 HIS A N 1
ATOM 755 C CA . HIS A 1 99 ? -2.006 5.974 -7.162 1.00 88.44 99 HIS A CA 1
ATOM 756 C C . HIS A 1 99 ? -1.199 4.757 -7.630 1.00 88.44 99 HIS A C 1
ATOM 758 O O . HIS A 1 99 ? -1.798 3.838 -8.162 1.00 88.44 99 HIS A O 1
ATOM 764 N N . GLN A 1 100 ? 0.122 4.755 -7.429 1.00 95.88 100 GLN A N 1
ATOM 765 C CA . GLN A 1 100 ? 1.000 3.610 -7.688 1.00 95.88 100 GLN A CA 1
ATOM 766 C C . GLN A 1 100 ? 1.123 2.708 -6.459 1.00 95.88 100 GLN A C 1
ATOM 768 O O . GLN A 1 100 ? 1.986 1.843 -6.420 1.00 95.88 100 GLN A O 1
ATOM 773 N N . VAL A 1 101 ? 0.326 2.949 -5.417 1.00 97.25 101 VAL A N 1
ATOM 774 C CA . VAL A 1 101 ? 0.295 2.135 -4.205 1.00 97.25 101 VAL A CA 1
ATOM 775 C C . VAL A 1 101 ? -1.128 1.642 -4.009 1.00 97.25 101 VAL A C 1
ATOM 777 O O . VAL A 1 101 ? -1.979 2.351 -3.459 1.00 97.25 101 VAL A O 1
ATOM 780 N N . ASP A 1 102 ? -1.369 0.416 -4.450 1.00 97.44 102 ASP A N 1
ATOM 781 C CA . ASP A 1 102 ? -2.634 -0.271 -4.266 1.00 97.44 102 ASP A CA 1
ATOM 782 C C . ASP A 1 102 ? -2.579 -1.094 -2.975 1.00 97.44 102 ASP A C 1
ATOM 784 O O . ASP A 1 102 ? -1.781 -2.013 -2.809 1.00 97.44 102 ASP A O 1
ATOM 788 N N . ILE A 1 103 ? -3.453 -0.747 -2.029 1.00 98.31 103 ILE A N 1
ATOM 789 C CA . ILE A 1 103 ? -3.600 -1.464 -0.761 1.00 98.31 103 ILE A CA 1
ATOM 790 C C . ILE A 1 103 ? -4.921 -2.225 -0.786 1.00 98.31 103 ILE A C 1
ATOM 792 O O . ILE A 1 103 ? -5.993 -1.622 -0.844 1.00 98.31 103 ILE A O 1
ATOM 796 N N . PHE A 1 104 ? -4.837 -3.546 -0.713 1.00 98.25 104 PHE A N 1
ATOM 797 C CA . PHE A 1 104 ? -5.947 -4.486 -0.676 1.00 98.25 104 PHE A CA 1
ATOM 798 C C . PHE A 1 104 ? -6.212 -4.883 0.775 1.00 98.25 104 PHE A C 1
ATOM 800 O O . PHE A 1 104 ? -5.289 -5.243 1.505 1.00 98.25 104 PHE A O 1
ATOM 807 N N . LEU A 1 105 ? -7.467 -4.797 1.201 1.00 98.25 105 LEU A N 1
ATOM 808 C CA . LEU A 1 105 ? -7.875 -5.045 2.579 1.00 98.25 105 LEU A CA 1
ATOM 809 C C . LEU A 1 105 ? -8.507 -6.428 2.685 1.00 98.25 105 LEU A C 1
ATOM 811 O O . LEU A 1 105 ? -9.389 -6.772 1.895 1.00 98.25 105 LEU A O 1
ATOM 815 N N . PHE A 1 106 ? -8.073 -7.187 3.683 1.00 97.56 106 PHE A N 1
ATOM 816 C CA . PHE A 1 106 ? -8.553 -8.530 3.966 1.00 97.56 106 PHE A CA 1
ATOM 817 C C . PHE A 1 106 ? -8.994 -8.658 5.418 1.00 97.56 106 PHE A C 1
ATOM 819 O O . PHE A 1 106 ? -8.384 -8.065 6.309 1.00 97.56 106 PHE A O 1
ATOM 826 N N . GLY A 1 107 ? -10.038 -9.451 5.642 1.00 93.69 107 GLY A N 1
ATOM 827 C CA . GLY A 1 107 ? -10.512 -9.812 6.972 1.00 93.69 107 GLY A CA 1
ATOM 828 C C . GLY A 1 107 ? -9.612 -10.835 7.666 1.00 93.69 107 GLY A C 1
ATOM 829 O O . GLY A 1 107 ? -8.382 -10.843 7.543 1.00 93.69 107 GLY A O 1
ATOM 830 N N . GLU A 1 108 ? -10.225 -11.715 8.446 1.00 83.62 108 GLU A N 1
ATOM 831 C CA . GLU A 1 108 ? -9.498 -12.780 9.128 1.00 83.62 108 GLU A CA 1
ATOM 832 C C . GLU A 1 108 ? -8.967 -13.832 8.135 1.00 83.62 108 GLU A C 1
ATOM 834 O O . GLU A 1 108 ? -9.604 -14.157 7.136 1.00 83.62 108 GLU A O 1
ATOM 839 N N . GLY A 1 109 ? -7.745 -14.323 8.369 1.00 80.00 109 GLY A N 1
ATOM 840 C CA . GLY A 1 109 ? -7.165 -15.433 7.601 1.00 80.00 109 GLY A CA 1
ATOM 841 C C . GLY A 1 109 ? -6.865 -15.181 6.116 1.00 80.00 109 GLY A C 1
ATOM 842 O O . GLY A 1 109 ? -6.688 -16.152 5.389 1.00 80.00 109 GLY A O 1
ATOM 843 N N . TRP A 1 110 ? -6.813 -13.926 5.644 1.00 88.88 110 TRP A N 1
ATOM 844 C CA . TRP A 1 110 ? -6.589 -13.565 4.225 1.00 88.88 110 TRP A CA 1
ATOM 845 C C . TRP A 1 110 ? -7.644 -14.086 3.230 1.00 88.88 110 TRP A C 1
ATOM 847 O O . TRP A 1 110 ? -7.495 -13.891 2.024 1.00 88.88 110 TRP A O 1
ATOM 857 N N . ALA A 1 111 ? -8.707 -14.732 3.710 1.00 83.00 111 ALA A N 1
ATOM 858 C CA . ALA A 1 111 ? -9.732 -15.335 2.862 1.00 83.00 111 ALA A CA 1
ATOM 859 C C . ALA A 1 111 ? -10.755 -14.301 2.373 1.00 83.00 111 ALA A C 1
ATOM 861 O O . ALA A 1 111 ? -11.212 -14.355 1.231 1.00 83.00 111 ALA A O 1
ATOM 862 N N . ASP A 1 112 ? -11.066 -13.323 3.222 1.00 89.81 112 ASP A N 1
ATOM 863 C CA . ASP A 1 112 ? -12.129 -12.360 2.968 1.00 89.81 112 ASP A CA 1
ATOM 864 C C . ASP A 1 112 ? -11.563 -11.082 2.361 1.00 89.81 112 ASP A C 1
ATOM 866 O O . ASP A 1 112 ? -11.139 -10.182 3.083 1.00 89.81 112 ASP A O 1
ATOM 870 N N . TYR A 1 113 ? -11.555 -10.975 1.034 1.00 95.25 113 TYR A N 1
ATOM 871 C CA . TYR A 1 113 ? -11.246 -9.709 0.372 1.00 95.25 113 TYR A CA 1
ATOM 872 C C . TYR A 1 113 ? -12.368 -8.686 0.622 1.00 95.25 113 TYR A C 1
ATOM 874 O O . TYR A 1 113 ? -13.512 -8.884 0.213 1.00 95.25 113 TYR A O 1
ATOM 882 N N . LEU A 1 114 ? -12.034 -7.575 1.282 1.00 96.25 114 LEU A N 1
ATOM 883 C CA . LEU A 1 114 ? -12.996 -6.561 1.731 1.00 96.25 114 LEU A CA 1
ATOM 884 C C . LEU A 1 114 ? -13.109 -5.372 0.767 1.00 96.25 114 LEU A C 1
ATOM 886 O O . LEU A 1 114 ? -14.097 -4.637 0.807 1.00 96.25 114 LEU A O 1
ATOM 890 N N . GLY A 1 115 ? -12.101 -5.156 -0.079 1.00 96.94 115 GLY A N 1
ATOM 891 C CA . GLY A 1 115 ? -11.985 -4.003 -0.972 1.00 96.94 115 GLY A CA 1
ATOM 892 C C . GLY A 1 115 ? -10.570 -3.425 -0.971 1.00 96.94 115 GLY A C 1
ATOM 893 O O . GLY A 1 115 ? -9.624 -4.054 -0.497 1.00 96.94 115 GLY A O 1
ATOM 894 N N . ARG A 1 116 ? -10.412 -2.205 -1.486 1.00 97.25 116 ARG A N 1
ATOM 895 C CA . ARG A 1 116 ? -9.127 -1.486 -1.475 1.00 97.25 116 ARG A CA 1
ATOM 896 C C . ARG A 1 116 ? -9.176 -0.267 -0.574 1.00 97.25 116 ARG A C 1
ATOM 898 O O . ARG A 1 116 ? -10.234 0.326 -0.373 1.00 97.25 116 ARG A O 1
ATOM 905 N N . LEU A 1 117 ? -8.022 0.169 -0.095 1.00 97.69 117 LEU A N 1
ATOM 906 C CA . LEU A 1 117 ? -7.889 1.491 0.494 1.00 97.69 117 LEU A CA 1
ATOM 907 C C . LEU A 1 117 ? -7.998 2.551 -0.608 1.00 97.69 117 LEU A C 1
ATOM 909 O O . LEU A 1 117 ? -7.282 2.519 -1.608 1.00 97.69 117 LEU A O 1
ATOM 913 N N . CYS A 1 118 ? -8.882 3.523 -0.422 1.00 96.62 118 CYS A N 1
ATOM 914 C CA . CYS A 1 118 ? -9.036 4.631 -1.351 1.00 96.62 118 CYS A CA 1
ATOM 915 C C . CYS A 1 118 ? -7.739 5.460 -1.441 1.00 96.62 118 CYS A C 1
ATOM 917 O O . CYS A 1 118 ? -7.084 5.743 -0.438 1.00 96.62 118 CYS A O 1
ATOM 919 N N . THR A 1 119 ? -7.371 5.884 -2.651 1.00 93.25 119 THR A N 1
ATOM 920 C CA . THR A 1 119 ? -6.183 6.720 -2.898 1.00 93.25 119 THR A CA 1
ATOM 921 C C . THR A 1 119 ? -6.462 8.216 -2.761 1.00 93.25 119 THR A C 1
ATOM 923 O O . THR A 1 119 ? -5.535 9.020 -2.667 1.00 93.25 119 THR A O 1
ATOM 926 N N . PHE A 1 120 ? -7.736 8.615 -2.715 1.00 92.06 120 PHE A N 1
ATOM 927 C CA . PHE A 1 120 ? -8.120 10.007 -2.513 1.00 92.06 120 PHE A CA 1
ATOM 928 C C . PHE A 1 120 ? -7.835 10.467 -1.079 1.00 92.06 120 PHE A C 1
ATOM 930 O O . PHE A 1 120 ? -7.875 9.689 -0.131 1.00 92.06 120 PHE A O 1
ATOM 937 N N . ALA A 1 121 ? -7.585 11.767 -0.909 1.00 88.00 121 ALA A N 1
ATOM 938 C CA . ALA A 1 121 ? -7.397 12.384 0.408 1.00 88.00 121 ALA A CA 1
ATOM 939 C C . ALA A 1 121 ? -8.708 12.515 1.210 1.00 88.00 121 ALA A C 1
ATOM 941 O O . ALA A 1 121 ? -8.679 12.690 2.422 1.00 88.00 121 ALA A O 1
ATOM 942 N N . GLN A 1 122 ? -9.856 12.414 0.536 1.00 90.38 122 GLN A N 1
ATOM 943 C CA . GLN A 1 122 ? -11.193 12.490 1.117 1.00 90.38 122 GLN A CA 1
ATOM 944 C C . GLN A 1 122 ? -12.052 11.376 0.517 1.00 90.38 122 GLN A C 1
ATOM 946 O O . GLN A 1 122 ? -12.036 11.179 -0.700 1.00 90.38 122 GLN A O 1
ATOM 951 N N . CYS A 1 123 ? -12.809 10.675 1.357 1.00 91.56 123 CYS A N 1
ATOM 952 C CA . CYS A 1 123 ? -13.726 9.622 0.946 1.00 91.56 123 CYS A CA 1
ATOM 953 C C . CYS A 1 123 ? -15.080 9.818 1.650 1.00 91.56 123 CYS A C 1
ATOM 955 O O . CYS A 1 123 ? -15.066 10.034 2.858 1.00 91.56 123 CYS A O 1
ATOM 957 N N . PRO A 1 124 ? -16.216 9.748 0.932 1.00 88.88 124 PRO A N 1
ATOM 958 C CA . PRO A 1 124 ? -16.319 9.708 -0.529 1.00 88.88 124 PRO A CA 1
ATOM 959 C C . PRO A 1 124 ? -15.863 11.034 -1.168 1.00 88.88 124 PRO A C 1
ATOM 961 O O . PRO A 1 124 ? -16.013 12.105 -0.586 1.00 88.88 124 PRO A O 1
ATOM 964 N N . LYS A 1 125 ? -15.300 10.976 -2.384 1.00 91.81 125 LYS A N 1
ATOM 965 C CA . LYS A 1 125 ? -14.888 12.180 -3.139 1.00 91.81 125 LYS A CA 1
ATOM 966 C C . LYS A 1 125 ? -15.978 12.702 -4.084 1.00 91.81 125 LYS A C 1
ATOM 968 O O . LYS A 1 125 ? -15.810 13.766 -4.670 1.00 91.81 125 LYS A O 1
ATOM 973 N N . GLY A 1 126 ? -17.064 11.945 -4.261 1.00 89.56 126 GLY A N 1
ATOM 974 C CA . GLY A 1 126 ? -18.130 12.258 -5.220 1.00 89.56 126 GLY A CA 1
ATOM 975 C C . GLY A 1 126 ? -17.719 12.064 -6.684 1.00 89.56 126 GLY A C 1
ATOM 976 O O . GLY A 1 126 ? -18.274 12.706 -7.569 1.00 89.56 126 GLY A O 1
ATOM 977 N N . LYS A 1 127 ? -16.710 11.226 -6.950 1.00 91.69 127 LYS A N 1
ATOM 978 C CA . LYS A 1 127 ? -16.317 10.841 -8.313 1.00 91.69 127 LYS A CA 1
ATOM 979 C C . LYS A 1 127 ? -17.152 9.654 -8.795 1.00 91.69 127 LYS A C 1
ATOM 981 O O . LYS A 1 127 ? -17.755 8.968 -7.975 1.00 91.69 127 LYS A O 1
ATOM 986 N N . VAL A 1 128 ? -17.171 9.403 -10.105 1.00 92.56 128 VAL A N 1
ATOM 987 C CA . VAL A 1 128 ? -17.956 8.306 -10.701 1.00 92.56 128 VAL A CA 1
ATOM 988 C C . VAL A 1 128 ? -17.570 6.960 -10.086 1.00 92.56 128 VAL A C 1
ATOM 990 O O . VAL A 1 128 ? -18.443 6.163 -9.766 1.00 92.56 128 VAL A O 1
ATOM 993 N N . GLU A 1 129 ? -16.287 6.741 -9.795 1.00 89.69 129 GLU A N 1
ATOM 994 C CA . GLU A 1 129 ? -15.807 5.513 -9.154 1.00 89.69 129 GLU A CA 1
ATOM 995 C C . GLU A 1 129 ? -16.379 5.325 -7.736 1.00 89.69 129 GLU A C 1
ATOM 997 O O . GLU A 1 129 ? -16.504 4.194 -7.266 1.00 89.69 129 GLU A O 1
ATOM 1002 N N . CYS A 1 130 ? -16.757 6.415 -7.053 1.00 94.00 130 CYS A N 1
ATOM 1003 C CA . CYS A 1 130 ? -17.395 6.363 -5.735 1.00 94.00 130 CYS A CA 1
ATOM 1004 C C . CYS A 1 130 ? -18.845 5.859 -5.785 1.00 94.00 130 CYS A C 1
ATOM 1006 O O . CYS A 1 130 ? -19.385 5.541 -4.731 1.00 94.00 130 CYS A O 1
ATOM 1008 N N . LEU A 1 131 ? -19.471 5.797 -6.967 1.00 94.25 131 LEU A N 1
ATOM 1009 C CA . LEU A 1 131 ? -20.843 5.304 -7.135 1.00 94.25 131 LEU A CA 1
ATOM 1010 C C . LEU A 1 131 ? -20.927 3.769 -7.128 1.00 94.25 131 LEU A C 1
ATOM 1012 O O . LEU A 1 131 ? -22.025 3.220 -7.101 1.00 94.25 131 LEU A O 1
ATOM 1016 N N . THR A 1 132 ? -19.782 3.077 -7.131 1.00 95.25 132 THR A N 1
ATOM 1017 C CA . THR A 1 132 ? -19.726 1.614 -7.033 1.00 95.25 132 THR A CA 1
ATOM 1018 C C . THR A 1 132 ? -20.430 1.144 -5.751 1.00 95.25 132 THR A C 1
ATOM 1020 O O . THR A 1 132 ? -20.084 1.633 -4.670 1.00 95.25 132 THR A O 1
ATOM 1023 N N . PRO A 1 133 ? -21.373 0.183 -5.817 1.00 95.00 133 PRO A N 1
ATOM 1024 C CA . PRO A 1 133 ? -22.069 -0.321 -4.636 1.00 95.00 133 PRO A CA 1
ATOM 1025 C C . PRO A 1 133 ? -21.111 -0.740 -3.513 1.00 95.00 133 PRO A C 1
ATOM 1027 O O . PRO A 1 133 ? -20.123 -1.433 -3.743 1.00 95.00 133 PRO A O 1
ATOM 1030 N N . GLY A 1 134 ? -21.393 -0.294 -2.286 1.00 93.75 134 GLY A N 1
ATOM 1031 C CA . GLY A 1 134 ? -20.561 -0.564 -1.107 1.00 93.75 134 GLY A CA 1
ATOM 1032 C C . GLY A 1 134 ? -19.282 0.280 -0.994 1.00 93.75 134 GLY A C 1
ATOM 1033 O O . GLY A 1 134 ? -18.620 0.226 0.045 1.00 93.75 134 GLY A O 1
ATOM 1034 N N . CYS A 1 135 ? -18.929 1.083 -2.005 1.00 96.50 135 CYS A N 1
ATOM 1035 C CA . CYS A 1 135 ? -17.832 2.044 -1.899 1.00 96.50 135 CYS A CA 1
ATOM 1036 C C . CYS A 1 135 ? -18.174 3.122 -0.863 1.00 96.50 135 CYS A C 1
ATOM 1038 O O . CYS A 1 135 ? -19.274 3.666 -0.851 1.00 96.50 135 CYS A O 1
ATOM 1040 N N . GLY A 1 136 ? -17.224 3.440 0.013 1.00 94.81 136 GLY A N 1
ATOM 1041 C CA . GLY A 1 136 ? -17.408 4.425 1.075 1.00 94.81 136 GLY A CA 1
ATOM 1042 C C . GLY A 1 136 ? -18.362 3.992 2.190 1.00 94.81 136 GLY A C 1
ATOM 1043 O O . GLY A 1 136 ? -18.648 4.821 3.047 1.00 94.81 136 GLY A O 1
ATOM 1044 N N . ARG A 1 137 ? -18.837 2.730 2.205 1.00 94.25 137 ARG A N 1
ATOM 1045 C CA . ARG A 1 137 ? -19.630 2.185 3.325 1.00 94.25 137 ARG A CA 1
ATOM 1046 C C . ARG A 1 137 ? -18.892 2.377 4.648 1.00 94.25 137 ARG A C 1
ATOM 1048 O O . ARG A 1 137 ? -19.483 2.823 5.616 1.00 94.25 137 ARG A O 1
ATOM 1055 N N . GLU A 1 138 ? -17.599 2.072 4.624 1.00 96.19 138 GLU A N 1
ATOM 1056 C CA . GLU A 1 138 ? -16.628 2.571 5.591 1.00 96.19 138 GLU A CA 1
ATOM 1057 C C . GLU A 1 138 ? -15.813 3.668 4.906 1.00 96.19 138 GLU A C 1
ATOM 1059 O O . GLU A 1 138 ? -15.459 3.543 3.724 1.00 96.19 138 GLU A O 1
ATOM 1064 N N . LEU A 1 139 ? -15.508 4.758 5.614 1.00 96.44 139 LEU A N 1
ATOM 1065 C CA . LEU A 1 139 ? -14.729 5.851 5.030 1.00 96.44 139 LEU A CA 1
ATOM 1066 C C . LEU A 1 139 ? -13.370 5.320 4.560 1.00 96.44 139 LEU A C 1
ATOM 1068 O O . LEU A 1 139 ? -12.671 4.645 5.302 1.00 96.44 139 LEU A O 1
ATOM 1072 N N . PHE A 1 140 ? -12.982 5.662 3.331 1.00 97.62 140 PHE A N 1
ATOM 1073 C CA . PHE A 1 140 ? -11.790 5.167 2.625 1.00 97.62 140 PHE A CA 1
ATOM 1074 C C . PHE A 1 140 ? -11.826 3.701 2.175 1.00 97.62 140 PHE A C 1
ATOM 1076 O O . PHE A 1 140 ? -10.866 3.270 1.537 1.00 97.62 140 PHE A O 1
ATOM 1083 N N . LEU A 1 141 ? -12.918 2.960 2.376 1.00 97.50 141 LEU A N 1
ATOM 1084 C CA . LEU A 1 141 ? -13.101 1.665 1.721 1.00 97.50 141 LEU A CA 1
ATOM 1085 C C . LEU A 1 141 ? -13.553 1.874 0.273 1.00 97.50 141 LEU A C 1
ATOM 1087 O O . LEU A 1 141 ? -14.640 2.388 0.009 1.00 97.50 141 LEU A O 1
ATOM 1091 N N . LYS A 1 142 ? -12.723 1.470 -0.683 1.00 97.06 142 LYS A N 1
ATOM 1092 C CA . LYS A 1 142 ? -13.004 1.564 -2.114 1.00 97.06 142 LYS A CA 1
ATOM 1093 C C . LYS A 1 142 ? -13.439 0.210 -2.659 1.00 97.06 142 LYS A C 1
ATOM 1095 O O . LYS A 1 142 ? -12.743 -0.789 -2.484 1.00 97.06 142 LYS A O 1
ATOM 1100 N N . GLN A 1 143 ? -14.553 0.215 -3.383 1.00 96.69 143 GLN A N 1
ATOM 1101 C CA . GLN A 1 143 ? -14.980 -0.909 -4.210 1.00 96.69 143 GLN A CA 1
ATOM 1102 C C . GLN A 1 143 ? -14.662 -0.622 -5.675 1.00 96.69 143 GLN A C 1
ATOM 1104 O O . GLN A 1 143 ? -14.615 0.533 -6.099 1.00 96.69 143 GLN A O 1
ATOM 1109 N N . HIS A 1 144 ? -14.422 -1.685 -6.434 1.00 93.62 144 HIS A N 1
ATOM 1110 C CA . HIS A 1 144 ? -14.191 -1.625 -7.870 1.00 93.62 144 HIS A CA 1
ATOM 1111 C C . HIS A 1 144 ? -15.214 -2.516 -8.559 1.00 93.62 144 HIS A C 1
ATOM 1113 O O . HIS A 1 144 ? -15.295 -3.709 -8.267 1.00 93.62 144 HIS A O 1
ATOM 1119 N N . GLU A 1 145 ? -15.997 -1.934 -9.460 1.00 91.69 145 GLU A N 1
ATOM 1120 C CA . GLU A 1 145 ? -17.014 -2.671 -10.198 1.00 91.69 145 GLU A CA 1
ATOM 1121 C C . GLU A 1 145 ? -16.390 -3.833 -10.984 1.00 91.69 145 GLU A C 1
ATOM 1123 O O . GLU A 1 145 ? -15.385 -3.667 -11.675 1.00 91.69 145 GLU A O 1
ATOM 1128 N N . GLY A 1 146 ? -16.970 -5.027 -10.832 1.00 90.38 146 GLY A N 1
ATOM 1129 C CA . GLY A 1 146 ? -16.529 -6.243 -11.520 1.00 90.38 146 GLY A CA 1
ATOM 1130 C C . GLY A 1 146 ? -15.144 -6.761 -11.118 1.00 90.38 146 GLY A C 1
ATOM 1131 O O . GLY A 1 146 ? -14.673 -7.731 -11.711 1.00 90.38 146 GLY A O 1
ATOM 1132 N N . PHE A 1 147 ? -14.476 -6.148 -10.136 1.00 93.62 147 PHE A N 1
ATOM 1133 C CA . PHE A 1 147 ? -13.171 -6.619 -9.692 1.00 93.62 147 PHE A CA 1
ATOM 1134 C C . PHE A 1 147 ? -13.304 -7.940 -8.933 1.00 93.62 147 PHE A C 1
ATOM 1136 O O . PHE A 1 147 ? -14.036 -8.041 -7.950 1.00 93.62 147 PHE A O 1
ATOM 1143 N N . VAL A 1 148 ? -12.525 -8.928 -9.364 1.00 90.56 148 VAL A N 1
ATOM 1144 C CA . VAL A 1 148 ? -12.364 -10.211 -8.684 1.00 90.56 148 VAL A CA 1
ATOM 1145 C C . VAL A 1 148 ? -10.877 -10.407 -8.446 1.00 90.56 148 VAL A C 1
ATOM 1147 O O . VAL A 1 148 ? -10.088 -10.376 -9.392 1.00 90.56 148 VAL A O 1
ATOM 1150 N N . LEU A 1 149 ? -10.490 -10.584 -7.182 1.00 91.31 149 LEU A N 1
ATOM 1151 C CA . LEU A 1 149 ? -9.118 -10.944 -6.851 1.00 91.31 149 LEU A CA 1
ATOM 1152 C C . LEU A 1 149 ? -8.830 -12.342 -7.402 1.00 91.31 149 LEU A C 1
ATOM 1154 O O . LEU A 1 149 ? -9.623 -13.264 -7.213 1.00 91.31 149 LEU A O 1
ATOM 1158 N N . GLU A 1 150 ? -7.696 -12.496 -8.079 1.00 89.81 150 GLU A N 1
ATOM 1159 C CA . GLU A 1 150 ? -7.289 -13.793 -8.606 1.00 89.81 150 GLU A CA 1
ATOM 1160 C C . GLU A 1 150 ? -7.153 -14.817 -7.461 1.00 89.81 150 GLU A C 1
ATOM 1162 O O . GLU A 1 150 ? -6.467 -14.541 -6.469 1.00 89.81 150 GLU A O 1
ATOM 1167 N N . PRO A 1 151 ? -7.760 -16.011 -7.583 1.00 86.94 151 PRO A N 1
ATOM 1168 C CA . PRO A 1 151 ? -7.534 -17.088 -6.630 1.00 86.94 151 PRO A CA 1
ATOM 1169 C 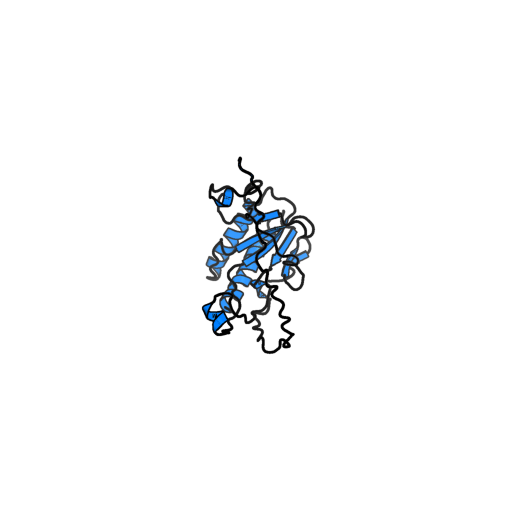C . PRO A 1 151 ? -6.039 -17.395 -6.493 1.00 86.94 151 PRO A C 1
ATOM 1171 O O . PRO A 1 151 ? -5.335 -17.574 -7.484 1.00 86.94 151 PRO A O 1
ATOM 1174 N N . GLY A 1 152 ? -5.544 -17.447 -5.257 1.00 88.69 152 GLY A N 1
ATOM 1175 C CA . GLY A 1 152 ? -4.124 -17.688 -4.993 1.00 88.69 152 GLY A CA 1
ATOM 1176 C C . GLY A 1 152 ? -3.205 -16.491 -5.261 1.00 88.69 152 GLY A C 1
ATOM 1177 O O . GLY A 1 152 ? -1.991 -16.667 -5.238 1.00 88.69 152 GLY A O 1
ATOM 1178 N N . ALA A 1 153 ? -3.728 -15.272 -5.462 1.00 91.19 153 ALA A N 1
ATOM 1179 C CA . ALA A 1 153 ? -2.899 -14.062 -5.567 1.00 91.19 153 ALA A CA 1
ATOM 1180 C C . ALA A 1 153 ? -1.955 -13.868 -4.362 1.00 91.19 153 ALA A C 1
ATOM 1182 O O . ALA A 1 153 ? -0.869 -13.314 -4.516 1.00 91.19 153 ALA A O 1
ATOM 1183 N N . LEU A 1 154 ? -2.366 -14.354 -3.184 1.00 94.00 154 LEU A N 1
ATOM 1184 C CA . LEU A 1 154 ? -1.595 -14.335 -1.937 1.00 94.00 154 LEU A CA 1
ATOM 1185 C C . LEU A 1 154 ? -0.992 -15.701 -1.573 1.00 94.00 154 LEU A C 1
ATOM 1187 O O . LEU A 1 154 ? -0.667 -15.944 -0.414 1.00 94.00 154 LEU A O 1
ATOM 1191 N N . ALA A 1 155 ? -0.854 -16.618 -2.535 1.00 93.00 155 ALA A N 1
ATOM 1192 C CA . ALA A 1 155 ? -0.138 -17.868 -2.294 1.00 93.00 155 ALA A CA 1
ATOM 1193 C C . ALA A 1 155 ? 1.315 -17.583 -1.858 1.00 93.00 155 ALA A C 1
ATOM 1195 O O . ALA A 1 155 ? 1.887 -16.541 -2.192 1.00 93.00 155 ALA A O 1
ATOM 1196 N N . ALA A 1 156 ? 1.912 -18.498 -1.089 1.00 90.31 156 ALA A N 1
ATOM 1197 C CA . ALA A 1 156 ? 3.223 -18.292 -0.464 1.00 90.31 156 ALA A CA 1
ATOM 1198 C C . ALA A 1 156 ? 4.376 -18.131 -1.475 1.00 90.31 156 ALA A C 1
ATOM 1200 O O . ALA A 1 156 ? 5.384 -17.504 -1.171 1.00 90.31 156 ALA A O 1
ATOM 1201 N N . ASP A 1 157 ? 4.230 -18.679 -2.680 1.00 90.50 157 ASP A N 1
ATOM 1202 C CA . ASP A 1 157 ? 5.159 -18.527 -3.804 1.00 90.50 157 ASP A CA 1
ATOM 1203 C C . ASP A 1 157 ? 4.901 -17.253 -4.629 1.00 90.50 157 ASP A C 1
ATOM 1205 O O . ASP A 1 157 ? 5.744 -16.844 -5.428 1.00 90.50 157 ASP A O 1
ATOM 1209 N N . ARG A 1 158 ? 3.750 -16.602 -4.426 1.00 91.50 158 ARG A N 1
ATOM 1210 C CA . ARG A 1 158 ? 3.300 -15.411 -5.165 1.00 91.50 158 ARG A CA 1
ATOM 1211 C C . ARG A 1 158 ? 3.347 -14.120 -4.353 1.00 91.50 158 ARG A C 1
ATOM 1213 O O . ARG A 1 158 ? 3.244 -13.036 -4.928 1.00 91.50 158 ARG A O 1
ATOM 1220 N N . SER A 1 159 ? 3.528 -14.229 -3.042 1.00 95.62 159 SER A N 1
ATOM 1221 C CA . SER A 1 159 ? 3.524 -13.112 -2.104 1.00 95.62 159 SER A CA 1
ATOM 1222 C C . SER A 1 159 ? 4.632 -13.238 -1.063 1.00 95.62 159 SER A C 1
ATOM 1224 O O . SER A 1 159 ? 5.215 -14.300 -0.857 1.00 95.62 159 SER A O 1
ATOM 1226 N N . VAL A 1 160 ? 4.947 -12.125 -0.410 1.00 96.88 160 VAL A N 1
ATOM 1227 C CA . VAL A 1 160 ? 5.978 -12.035 0.619 1.00 96.88 160 VAL A CA 1
ATOM 1228 C C . VAL A 1 160 ? 5.378 -11.353 1.836 1.00 96.88 160 VAL A C 1
ATOM 1230 O O . VAL A 1 160 ? 5.063 -10.166 1.793 1.00 96.88 160 VAL A O 1
ATOM 1233 N N . LEU A 1 161 ? 5.245 -12.092 2.935 1.00 97.56 161 LEU A N 1
ATOM 1234 C CA . LEU A 1 161 ? 4.829 -11.529 4.215 1.00 97.56 161 LEU A CA 1
ATOM 1235 C C . LEU A 1 161 ? 5.952 -10.633 4.763 1.00 97.56 161 LEU 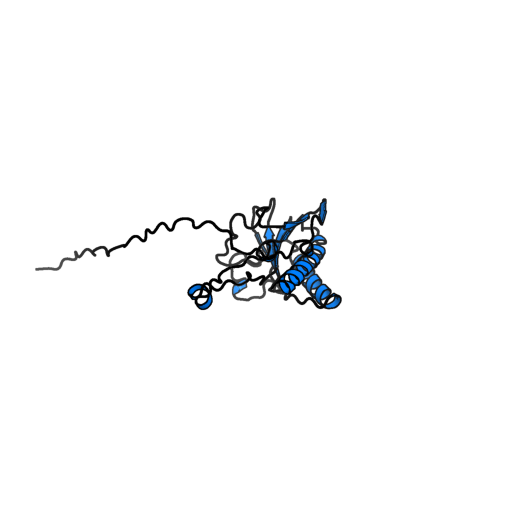A C 1
ATOM 1237 O O . LEU A 1 161 ? 7.060 -11.107 5.021 1.00 97.56 161 LEU A O 1
ATOM 1241 N N . LEU A 1 162 ? 5.677 -9.335 4.893 1.00 98.38 162 LEU A N 1
ATOM 1242 C CA . LEU A 1 162 ? 6.644 -8.331 5.347 1.00 98.38 162 LEU A CA 1
ATOM 1243 C C . LEU A 1 162 ? 6.563 -8.130 6.861 1.00 98.38 162 LEU A C 1
ATOM 1245 O O . LEU A 1 162 ? 7.584 -8.082 7.544 1.00 98.38 162 LEU A O 1
ATOM 1249 N N . TYR A 1 163 ? 5.341 -8.038 7.382 1.00 98.50 163 TYR A N 1
ATOM 1250 C CA . TYR A 1 163 ? 5.053 -7.746 8.783 1.00 98.50 163 TYR A CA 1
ATOM 1251 C C . TYR A 1 163 ? 3.903 -8.610 9.293 1.00 98.50 163 TYR A C 1
ATOM 1253 O O . TYR A 1 163 ? 2.916 -8.812 8.583 1.00 98.50 163 TYR A O 1
ATOM 1261 N N . GLU A 1 164 ? 4.007 -9.031 10.549 1.00 97.75 164 GLU A N 1
ATOM 1262 C CA . GLU A 1 164 ? 2.922 -9.630 11.316 1.00 97.75 164 GLU A CA 1
ATOM 1263 C C . GLU A 1 164 ? 2.961 -9.111 12.758 1.00 97.75 164 GLU A C 1
ATOM 1265 O O . GLU A 1 164 ? 4.000 -9.093 13.419 1.00 97.75 164 GLU A O 1
ATOM 1270 N N . ARG A 1 165 ? 1.815 -8.676 13.275 1.00 96.75 165 ARG A N 1
ATOM 1271 C CA . ARG A 1 165 ? 1.685 -8.173 14.639 1.00 96.75 165 ARG A CA 1
ATOM 1272 C C . ARG A 1 165 ? 1.992 -9.286 15.640 1.00 96.75 165 ARG A C 1
ATOM 1274 O O . ARG A 1 165 ? 1.457 -10.381 15.546 1.00 96.75 165 ARG A O 1
ATOM 1281 N N . GLY A 1 166 ? 2.832 -8.980 16.625 1.00 96.88 166 GLY A N 1
ATOM 1282 C CA . GLY A 1 166 ? 3.350 -9.952 17.595 1.00 96.88 166 GLY A CA 1
ATOM 1283 C C . GLY A 1 166 ? 4.681 -10.575 17.163 1.00 96.88 166 GLY A C 1
ATOM 1284 O O . GLY A 1 166 ? 5.566 -10.723 18.000 1.00 96.88 166 GLY A O 1
ATOM 1285 N N . SER A 1 167 ? 4.858 -10.830 15.864 1.00 97.38 167 SER A N 1
ATOM 1286 C CA . SER A 1 167 ? 6.105 -11.352 15.279 1.00 97.38 167 SER A CA 1
ATOM 1287 C C . SER A 1 167 ? 7.061 -10.241 14.814 1.00 97.38 167 SER A C 1
ATOM 1289 O O . SER A 1 167 ? 8.272 -10.439 14.750 1.00 97.38 167 SER A O 1
ATOM 1291 N N . GLY A 1 168 ? 6.534 -9.049 14.518 1.00 97.88 168 GLY A N 1
ATOM 1292 C CA . GLY A 1 168 ? 7.285 -7.916 13.984 1.00 97.88 168 GLY A CA 1
ATOM 1293 C C . GLY A 1 168 ? 7.501 -8.008 12.472 1.00 97.88 168 GLY A C 1
ATOM 1294 O O . GLY A 1 168 ? 6.681 -8.557 11.735 1.00 97.88 168 GLY A O 1
ATOM 1295 N N . PHE A 1 169 ? 8.598 -7.426 11.990 1.00 98.19 169 PHE A N 1
ATOM 1296 C CA . PHE A 1 169 ? 8.991 -7.564 10.590 1.00 98.19 169 PHE A CA 1
ATOM 1297 C C . PHE A 1 169 ? 9.657 -8.906 10.348 1.00 98.19 169 PHE A C 1
ATOM 1299 O O . PHE A 1 169 ? 10.661 -9.232 10.977 1.00 98.19 169 PHE A O 1
ATOM 1306 N N . LEU A 1 170 ? 9.114 -9.647 9.390 1.00 97.62 170 LEU A N 1
ATOM 1307 C CA . LEU A 1 170 ? 9.620 -10.955 8.996 1.00 97.62 170 LEU A CA 1
ATOM 1308 C C . LEU A 1 170 ? 10.616 -10.834 7.845 1.00 97.62 170 LEU A C 1
ATOM 1310 O O . LEU A 1 170 ? 11.596 -11.575 7.791 1.00 97.62 170 LEU A O 1
ATOM 1314 N N . ARG A 1 171 ? 10.360 -9.908 6.911 1.00 96.50 171 ARG A N 1
ATOM 1315 C CA . ARG A 1 171 ? 11.176 -9.680 5.712 1.00 96.50 171 ARG A CA 1
ATOM 1316 C C . ARG A 1 171 ? 11.079 -8.230 5.257 1.00 96.50 171 ARG A C 1
ATOM 1318 O O . ARG A 1 171 ? 10.083 -7.559 5.515 1.00 96.50 171 ARG A O 1
ATOM 1325 N N . ARG A 1 172 ? 12.081 -7.784 4.499 1.00 97.06 172 ARG A N 1
ATOM 1326 C CA . ARG A 1 172 ? 11.996 -6.561 3.697 1.00 97.06 172 ARG A CA 1
ATOM 1327 C C . ARG A 1 172 ? 11.811 -6.918 2.231 1.00 97.06 172 ARG A C 1
ATOM 1329 O O . ARG A 1 172 ? 12.453 -7.834 1.714 1.00 97.06 172 ARG A O 1
ATOM 1336 N N . ALA A 1 173 ? 10.964 -6.168 1.548 1.00 96.88 173 ALA A N 1
ATOM 1337 C CA . ALA A 1 173 ? 10.810 -6.214 0.107 1.00 96.88 173 ALA A CA 1
ATOM 1338 C C . ALA A 1 173 ? 12.135 -5.894 -0.597 1.00 96.88 173 ALA A C 1
ATOM 1340 O O . ALA A 1 173 ? 12.444 -6.507 -1.616 1.00 96.88 173 ALA A O 1
ATOM 1341 N N . SER A 1 174 ? 12.945 -4.974 -0.059 1.00 95.31 174 SER A N 1
ATOM 1342 C CA . SER A 1 174 ? 14.263 -4.641 -0.624 1.00 95.31 174 SER A CA 1
ATOM 1343 C C . SER A 1 174 ? 15.313 -5.750 -0.508 1.00 95.31 174 SER A C 1
ATOM 1345 O O . SER A 1 174 ? 16.276 -5.721 -1.272 1.00 95.31 174 SER A O 1
ATOM 1347 N N . ASP A 1 175 ? 15.107 -6.744 0.363 1.00 93.19 175 ASP A N 1
ATOM 1348 C CA . ASP A 1 175 ? 15.977 -7.924 0.465 1.00 93.19 175 ASP A CA 1
ATOM 1349 C C . ASP A 1 175 ? 15.625 -8.996 -0.589 1.00 93.19 175 ASP A C 1
ATOM 1351 O O . ASP A 1 175 ? 16.319 -10.006 -0.714 1.00 93.19 175 ASP A O 1
ATOM 1355 N N . LEU A 1 176 ? 14.540 -8.814 -1.355 1.00 89.88 176 LEU A N 1
ATOM 1356 C CA . LEU A 1 176 ? 14.207 -9.704 -2.463 1.00 89.88 176 LEU A CA 1
ATOM 1357 C C . LEU A 1 176 ? 15.204 -9.502 -3.601 1.00 89.88 176 LEU A C 1
ATOM 1359 O O . LEU A 1 176 ? 15.408 -8.377 -4.070 1.00 89.88 176 LEU A O 1
ATOM 1363 N N . GLU A 1 177 ? 15.767 -10.598 -4.103 1.00 78.00 177 GLU A N 1
ATOM 1364 C CA . GLU A 1 177 ? 16.695 -10.533 -5.223 1.00 78.00 177 GLU A CA 1
ATOM 1365 C C . GLU A 1 177 ? 16.021 -9.903 -6.448 1.00 78.00 177 GLU A C 1
ATOM 1367 O O . GLU A 1 177 ? 14.919 -10.279 -6.868 1.00 78.00 177 GLU A O 1
ATOM 1372 N N . ALA A 1 178 ? 16.681 -8.911 -7.040 1.00 66.69 178 ALA A N 1
ATOM 1373 C CA . ALA A 1 178 ? 16.304 -8.362 -8.337 1.00 66.69 178 ALA A CA 1
ATOM 1374 C C . ALA A 1 178 ? 16.920 -9.228 -9.449 1.00 66.69 178 ALA A C 1
ATOM 1376 O O . ALA A 1 178 ? 17.689 -8.749 -10.279 1.00 66.69 178 ALA A O 1
ATOM 1377 N N . THR A 1 179 ? 16.644 -10.532 -9.423 1.00 63.59 179 THR A N 1
ATOM 1378 C CA . THR A 1 179 ? 17.213 -11.480 -10.387 1.00 63.59 179 THR A CA 1
ATOM 1379 C C . THR A 1 179 ? 16.399 -11.449 -11.676 1.00 63.59 179 THR A C 1
ATOM 1381 O O . THR A 1 179 ? 15.167 -11.481 -11.647 1.00 63.59 179 THR A O 1
ATOM 1384 N N . VAL A 1 180 ? 17.091 -11.364 -12.817 1.00 67.56 180 VAL A N 1
ATOM 1385 C CA . VAL A 1 180 ? 16.478 -11.498 -14.142 1.00 67.56 180 VAL A CA 1
ATOM 1386 C C . VAL A 1 180 ? 16.469 -12.972 -14.531 1.00 67.56 180 VAL A C 1
ATOM 1388 O O . VAL A 1 180 ? 17.534 -13.560 -14.708 1.00 67.56 180 VAL A O 1
ATOM 1391 N N . ILE A 1 181 ? 15.288 -13.564 -14.700 1.00 65.75 181 ILE A N 1
ATOM 1392 C CA . ILE A 1 181 ? 15.155 -14.944 -15.185 1.00 65.75 181 ILE A CA 1
ATOM 1393 C C . ILE A 1 181 ? 15.044 -14.912 -16.717 1.00 65.75 181 ILE A C 1
ATOM 1395 O O . ILE A 1 181 ? 14.126 -14.301 -17.272 1.00 65.75 181 ILE A O 1
ATOM 1399 N N . SER A 1 182 ? 15.981 -15.557 -17.422 1.00 57.25 182 SER A N 1
ATOM 1400 C CA . SER A 1 182 ? 15.897 -15.763 -18.873 1.00 57.25 182 SER A CA 1
ATOM 1401 C C . SER A 1 182 ? 15.031 -16.984 -19.198 1.00 57.25 182 SER A C 1
ATOM 1403 O O . SER A 1 182 ? 15.353 -18.092 -18.776 1.00 57.25 182 SER A O 1
ATOM 1405 N N . ASN A 1 183 ? 13.981 -16.812 -20.007 1.00 52.78 183 ASN A N 1
ATOM 1406 C CA . ASN A 1 183 ? 13.076 -17.883 -20.460 1.00 52.78 183 ASN A CA 1
ATOM 1407 C C . ASN A 1 183 ? 13.700 -18.818 -21.522 1.00 52.78 183 ASN A C 1
ATOM 1409 O O . ASN A 1 183 ? 13.057 -19.175 -22.505 1.00 52.78 183 ASN A O 1
ATOM 1413 N N . SER A 1 184 ? 14.949 -19.253 -21.359 1.00 47.00 184 SER A N 1
ATOM 1414 C CA . SER A 1 184 ? 15.558 -20.242 -22.265 1.00 47.00 184 SER A CA 1
ATOM 1415 C C . SER A 1 184 ? 15.187 -21.696 -21.928 1.00 47.00 184 SER A C 1
ATOM 1417 O O . SER A 1 184 ? 15.696 -22.614 -22.564 1.00 47.00 184 SER A O 1
ATOM 1419 N N . SER A 1 185 ? 14.303 -21.934 -20.953 1.00 41.34 185 SER A N 1
ATOM 1420 C CA . SER A 1 185 ? 13.996 -23.276 -20.438 1.00 41.34 185 SER A CA 1
ATOM 1421 C C . SER A 1 185 ? 12.520 -23.473 -20.064 1.00 41.34 185 SER A C 1
ATOM 1423 O O . SER A 1 185 ? 12.199 -23.865 -18.947 1.00 41.34 185 SER A O 1
ATOM 1425 N N . LEU A 1 186 ? 11.602 -23.269 -21.015 1.00 41.19 186 LEU A N 1
ATOM 1426 C CA . LEU A 1 186 ? 10.272 -23.890 -20.948 1.00 41.19 186 LEU A CA 1
ATOM 1427 C C . LEU A 1 186 ? 10.166 -25.001 -22.010 1.00 41.19 186 LEU A C 1
ATOM 1429 O O . LEU A 1 186 ? 10.456 -24.746 -23.184 1.00 41.19 186 LEU A O 1
ATOM 1433 N N . PRO A 1 187 ? 9.773 -26.237 -21.643 1.00 37.41 187 PRO A N 1
ATOM 1434 C CA . PRO A 1 187 ? 9.591 -27.313 -22.608 1.00 37.41 187 PRO A CA 1
ATOM 1435 C C . PRO A 1 187 ? 8.422 -26.983 -23.544 1.00 37.41 187 PRO A C 1
ATOM 1437 O O . PRO A 1 187 ? 7.360 -26.534 -23.113 1.00 37.41 187 PRO A O 1
ATOM 1440 N N . ARG A 1 188 ? 8.618 -27.215 -24.849 1.00 43.50 188 ARG A N 1
ATOM 1441 C CA . ARG A 1 188 ? 7.586 -27.050 -25.885 1.00 43.50 188 ARG A CA 1
ATOM 1442 C C . ARG A 1 188 ? 6.453 -28.055 -25.644 1.00 43.50 188 ARG A C 1
ATOM 1444 O O . ARG A 1 188 ? 6.523 -29.192 -26.098 1.00 43.50 188 ARG A O 1
ATOM 1451 N N . GLY A 1 189 ? 5.418 -27.637 -24.922 1.00 34.22 189 GLY A N 1
ATOM 1452 C CA . GLY A 1 189 ? 4.229 -28.435 -24.630 1.00 34.22 189 GLY A CA 1
ATOM 1453 C C . GLY A 1 189 ? 3.061 -28.123 -25.564 1.00 34.22 189 GLY A C 1
ATOM 1454 O O . GLY A 1 189 ? 2.364 -27.136 -25.374 1.00 34.22 189 GLY A O 1
ATOM 1455 N N . CYS A 1 190 ? 2.883 -28.986 -26.566 1.00 30.22 190 CYS A N 1
ATOM 1456 C CA . CYS A 1 190 ? 1.637 -29.395 -27.230 1.00 30.22 190 CYS A CA 1
ATOM 1457 C C . CYS A 1 190 ? 0.489 -28.365 -27.372 1.00 30.22 190 CYS A C 1
ATOM 1459 O O . CYS A 1 190 ? -0.364 -28.211 -26.498 1.00 30.22 190 CYS A O 1
ATOM 1461 N N . ALA A 1 191 ? 0.387 -27.755 -28.555 1.00 35.34 191 ALA A N 1
ATOM 1462 C CA . ALA A 1 191 ? -0.841 -27.117 -29.012 1.00 35.34 191 ALA A CA 1
ATOM 1463 C C . ALA A 1 191 ? -1.903 -28.191 -29.314 1.00 35.34 191 ALA A C 1
ATOM 1465 O O . ALA A 1 191 ? -1.776 -28.927 -30.291 1.00 35.34 191 ALA A O 1
ATOM 1466 N N . THR A 1 192 ? -2.973 -28.257 -28.518 1.00 33.75 192 THR A N 1
ATOM 1467 C CA . THR A 1 192 ? -4.210 -28.931 -28.937 1.00 33.75 192 THR A CA 1
ATOM 1468 C C . THR A 1 192 ? -5.183 -27.894 -29.480 1.00 33.75 192 THR A C 1
ATOM 1470 O O . THR A 1 192 ? -5.664 -26.987 -28.806 1.00 33.75 192 THR A O 1
ATOM 1473 N N . ASN A 1 193 ? -5.393 -28.014 -30.783 1.00 34.06 193 ASN A N 1
ATOM 1474 C CA . ASN A 1 193 ? -6.261 -27.204 -31.607 1.00 34.06 193 ASN A CA 1
ATOM 1475 C C . ASN A 1 193 ? -7.667 -27.819 -31.583 1.00 34.06 193 ASN A C 1
ATOM 1477 O O . ASN A 1 193 ? -7.860 -28.888 -32.151 1.00 34.06 193 ASN A O 1
ATOM 1481 N N . THR A 1 194 ? -8.654 -27.156 -30.981 1.00 33.44 194 THR A N 1
ATOM 1482 C CA . THR A 1 194 ? -10.075 -27.446 -31.251 1.00 33.44 194 THR A CA 1
ATOM 1483 C C . THR A 1 194 ? -10.907 -26.171 -31.162 1.00 33.44 194 THR A C 1
ATOM 1485 O O . THR A 1 194 ? -11.560 -25.898 -30.157 1.00 33.44 194 THR A O 1
ATOM 1488 N N . SER A 1 195 ? -10.915 -25.388 -32.243 1.00 34.66 195 SER A N 1
ATOM 1489 C CA . SER A 1 195 ? -11.985 -24.420 -32.491 1.00 34.66 195 SER A CA 1
ATOM 1490 C C . SER A 1 195 ? -13.181 -25.144 -33.123 1.00 34.66 195 SER A C 1
ATOM 1492 O O . SER A 1 195 ? -13.135 -25.639 -34.249 1.00 34.66 195 SER A O 1
ATOM 1494 N N . ARG A 1 196 ? -14.278 -25.237 -32.363 1.00 34.50 196 ARG A N 1
ATOM 1495 C CA . ARG A 1 196 ? -15.589 -25.670 -32.862 1.00 34.50 196 ARG A CA 1
ATOM 1496 C C . ARG A 1 196 ? -16.134 -24.606 -33.817 1.00 34.50 196 ARG A C 1
ATOM 1498 O O . ARG A 1 196 ? -16.430 -23.491 -33.393 1.00 34.50 196 ARG A O 1
ATOM 1505 N N . ARG A 1 197 ? -16.334 -24.968 -35.087 1.00 35.12 197 ARG A N 1
ATOM 1506 C CA . ARG A 1 197 ? -17.210 -24.233 -36.010 1.00 35.12 197 ARG A CA 1
ATOM 1507 C C . ARG A 1 197 ? -18.660 -24.408 -35.543 1.00 35.12 197 ARG A C 1
ATOM 1509 O O . ARG A 1 197 ? -19.154 -25.531 -35.511 1.00 35.12 197 ARG A O 1
ATOM 1516 N N . ARG A 1 198 ? -19.346 -23.318 -35.185 1.00 36.78 198 ARG A N 1
ATOM 1517 C CA . ARG A 1 198 ? -20.817 -23.283 -35.118 1.00 36.78 198 ARG A CA 1
ATOM 1518 C C . ARG A 1 198 ? -21.328 -22.802 -36.476 1.00 36.78 198 ARG A C 1
ATOM 1520 O O . ARG A 1 198 ? -21.046 -21.672 -36.861 1.00 36.78 198 ARG A O 1
ATOM 1527 N N . GLY A 1 199 ? -22.019 -23.678 -37.202 1.00 34.72 199 GLY A N 1
ATOM 1528 C CA . GLY A 1 199 ? -22.863 -23.293 -38.335 1.00 34.72 199 GLY A CA 1
ATOM 1529 C C . GLY A 1 199 ? -24.173 -22.653 -37.848 1.00 34.72 199 GLY A C 1
ATOM 1530 O O . GLY A 1 199 ? -24.528 -22.826 -36.678 1.00 34.72 199 GLY A O 1
ATOM 1531 N N . PRO A 1 200 ? -24.879 -21.894 -38.702 1.00 37.25 200 PRO A N 1
ATOM 1532 C CA . PRO A 1 200 ? -26.099 -21.196 -38.315 1.00 37.25 200 PRO A CA 1
ATOM 1533 C C . PRO A 1 200 ? -27.299 -22.156 -38.241 1.00 37.25 200 PRO A C 1
ATOM 1535 O O . PRO A 1 200 ? -27.454 -23.042 -39.077 1.00 37.25 200 PRO A O 1
ATOM 1538 N N . SER A 1 201 ? -28.147 -21.959 -37.227 1.00 35.94 201 SER A N 1
ATOM 1539 C CA . SER A 1 201 ? -29.424 -22.661 -37.028 1.00 35.94 201 SER A CA 1
ATOM 1540 C C . SER A 1 201 ? -30.532 -22.026 -37.889 1.00 35.94 201 SER A C 1
ATOM 1542 O O . SER A 1 201 ? -30.550 -20.796 -37.997 1.00 35.94 201 SER A O 1
ATOM 1544 N N . PRO A 1 202 ? -31.463 -22.795 -38.488 1.00 42.12 202 PRO A N 1
ATOM 1545 C CA . PRO A 1 202 ? -32.531 -22.242 -39.313 1.00 42.12 202 PRO A CA 1
ATOM 1546 C C . PRO A 1 202 ? -33.703 -21.741 -38.455 1.00 42.12 202 PRO A C 1
ATOM 1548 O O . PRO A 1 202 ? -34.186 -22.430 -37.557 1.00 42.12 202 PRO A O 1
ATOM 1551 N N . ALA A 1 203 ? -34.174 -20.531 -38.756 1.00 38.31 203 ALA A N 1
ATOM 1552 C CA . ALA A 1 203 ? -35.372 -19.947 -38.166 1.00 38.31 203 ALA A CA 1
ATOM 1553 C C . ALA A 1 203 ? -36.639 -20.574 -38.771 1.00 38.31 203 ALA A C 1
ATOM 1555 O O . ALA A 1 203 ? -36.826 -20.587 -39.989 1.00 38.31 203 ALA A O 1
ATOM 1556 N N . ALA A 1 204 ? -37.514 -21.061 -37.892 1.00 37.09 204 ALA A N 1
ATOM 1557 C CA . ALA A 1 204 ? -38.857 -21.523 -38.204 1.00 37.09 204 ALA A CA 1
ATOM 1558 C C . ALA A 1 204 ? -39.737 -20.366 -38.713 1.00 37.09 20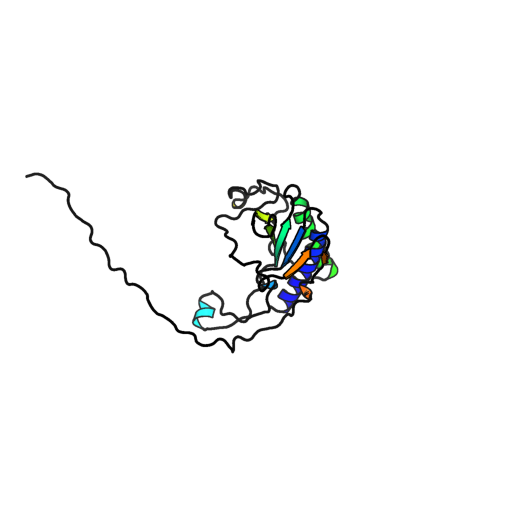4 ALA A C 1
ATOM 1560 O O . ALA A 1 204 ? -39.778 -19.291 -38.114 1.00 37.09 204 ALA A O 1
ATOM 1561 N N . ARG A 1 205 ? -40.475 -20.605 -39.802 1.00 36.03 205 ARG A N 1
ATOM 1562 C CA . ARG A 1 205 ? -41.586 -19.765 -40.263 1.00 36.03 205 ARG A CA 1
ATOM 1563 C C . ARG A 1 205 ? -42.883 -20.553 -40.107 1.00 36.03 205 ARG A C 1
ATOM 1565 O O . ARG A 1 205 ? -43.089 -21.525 -40.820 1.00 36.03 205 ARG A O 1
ATOM 1572 N N . HIS A 1 206 ? -43.758 -20.092 -39.222 1.00 35.50 206 HIS A N 1
ATOM 1573 C CA . HIS A 1 206 ? -45.191 -20.369 -39.273 1.00 35.50 206 HIS A CA 1
ATOM 1574 C C . HIS A 1 206 ? -45.932 -19.147 -38.739 1.00 35.50 206 HIS A C 1
ATOM 1576 O O . HIS A 1 206 ? -45.971 -18.936 -37.533 1.00 35.50 206 HIS A O 1
ATOM 1582 N N . ILE A 1 207 ? -46.512 -18.356 -39.644 1.00 40.03 207 ILE A N 1
ATOM 1583 C CA . ILE A 1 207 ? -47.709 -17.550 -39.382 1.00 40.03 207 ILE A CA 1
ATOM 1584 C C . ILE A 1 207 ? -48.597 -17.680 -40.622 1.00 40.03 207 ILE A C 1
ATOM 1586 O O . ILE A 1 207 ? -48.129 -17.545 -41.752 1.00 40.03 207 ILE A O 1
ATOM 1590 N N . ALA A 1 208 ? -49.847 -18.039 -40.354 1.00 40.75 208 ALA A N 1
ATOM 1591 C CA . ALA A 1 208 ? -50.952 -18.204 -41.278 1.00 40.75 208 ALA A CA 1
ATOM 1592 C C . ALA A 1 208 ? -51.415 -16.865 -41.868 1.00 40.75 208 ALA A C 1
ATOM 1594 O O . ALA A 1 208 ? -51.369 -15.854 -41.172 1.00 40.75 208 ALA A O 1
ATOM 1595 N N . ASP A 1 209 ? -51.972 -16.887 -43.081 1.00 40.75 209 ASP A N 1
ATOM 1596 C CA . ASP A 1 209 ? -53.073 -15.980 -43.400 1.00 40.75 209 ASP A CA 1
ATOM 1597 C C . ASP A 1 209 ? -54.029 -16.562 -44.458 1.00 40.75 209 ASP A C 1
ATOM 1599 O O . ASP A 1 209 ? -53.613 -17.118 -45.471 1.00 40.75 209 ASP A O 1
ATOM 1603 N N . ARG A 1 210 ? -55.308 -16.448 -44.096 1.00 40.38 210 ARG A N 1
ATOM 1604 C CA . ARG A 1 210 ? -56.577 -16.349 -44.837 1.00 40.38 210 ARG A CA 1
ATOM 1605 C C . ARG A 1 210 ? -56.619 -16.656 -46.344 1.00 40.38 210 ARG A C 1
ATOM 1607 O O . ARG A 1 210 ? -55.942 -16.019 -47.146 1.00 40.38 210 ARG A O 1
ATOM 1614 N N . GLY A 1 211 ? -57.596 -17.496 -46.695 1.00 36.22 211 GLY A N 1
ATOM 1615 C CA . GLY A 1 211 ? -58.130 -17.732 -48.038 1.00 36.22 211 GLY A CA 1
ATOM 1616 C C . GLY A 1 211 ? -59.016 -18.961 -48.038 1.00 36.22 211 GLY A C 1
ATOM 1617 O O . GLY A 1 211 ? -58.450 -20.050 -48.250 1.00 36.22 211 GLY A O 1
#

Radius of gyration: 22.96 Å; chains: 1; bounding box: 75×43×66 Å

Sequence (211 aa):
MVARQVGFRRAADAIAADLAKVPEVRAVALFGSLAQPLVREVPRFQPFRRHGIEILHECGDIDLAIAIDRLDNLSALNRARGRAVIDLHEQSGIGVAHHQVDIFLFGEGWADYLGRLCTFAQCPKGKVECLTPGCGRELFLKQHEGFVLEPGALAADRSVLLYERGSGFLRRASDLEATVISNSSLPRGCATNTSRRRGPSPAARHIADRG

Foldseek 3Di:
DLVLLLLLLVLLQLLQVLLLPDPQFFFKKWFDPSQDAFEWDQDPDPVSVVVVPTDTDDLQATEMETEGADLQPLLSSLVSSVVSQVVCCVPPVRHDQLVRYWYWYAYPPNPRGQATFASDNWPPPPDPQCPPPPRPVHTRGGHGPPDDDDVCSVPPSRMGTQAGPPVGGPDGSSPDDNDYDYPPDDDPDDDDDDDDDDDDDDDDDDDDDDD

pLDDT: mean 84.11, std 20.03, range [30.22, 98.62]

Secondary structure (DSSP, 8-state):
-HHHHHHHHHHHHHHHHHHTTSTTEEEEEEEGGGGS-EEEE--SSHHHHHHT--EEPP--SEEEEEEES-STTHHHHHHHHHHHHHHHHHHH-----GGGEEEEEE-GGGT-EEEEE--SSSSS---GGGGSTTTTSSTTEE--TT--PPTTTT-TTT-EEEEETTTEE---GGGS--PEEP----------------PPPPPP-------

Organism: NCBI:txid722472